Protein AF-A0A0V0J7E1-F1 (afdb_monomer_lite)

Organism: Schistocephalus solidus (NCBI:txid70667)

pLDDT: mean 72.31, std 18.96, range [26.83, 97.75]

InterPro domains:
  IPR021109 Aspartic peptidase domain superfamily [G3DSA:2.40.70.10] (74-260)
  IPR021109 Aspartic peptidase domain superfamily [SSF50630] (31-195)
  IPR033121 Peptidase family A1 domain [PF00026] (31-202)

Secondary structure (DSSP, 8-state):
---EEEEEEEETTEEEEEEEE-S--GGG--TT-TT-------S-GGGSPPPSSSPPPPPPHHHHHHHHH---S-EEEEEE-HHHHHHHHTTTTTTSPPSS---BTTB---EEEEEES--S--TT--------SSTTTTB--EEEEEETTEES-S-THHHHSS--B--TT--S----HHHHHHHHHHHHHHHHHHGGGGT--GGGTTSTT---------TT--TTHHHHHTS--EEEEEEEE-SSS-EEEEEEE-SS--S-PPPEEE-

Foldseek 3Di:
DQDWDWDWDDDPQDTATDTDRPDDDCPQVDPPCVPDPDDADQAALLQQDQDPDPDDRHGHPLVVCCVRVVADSKKWKFKADLVVVVCVVVVVCPPPDDQDDDDDVVDRDTDMDMGTRDDDDDPVDDAAAADQPDRRASFFQWQFKDWPPHTLDPGSCQQPVDTDHDDPPDPDDDGRPSSVVSVLVVFQVLLVVLCPVVPDHCPQVPPPPGDDDDDPDDPPDDPDVRVQSSGTWMKIWTFRDDDPDTDTDIDIDGSDPDPDDHMDMDD

Radius of gyration: 21.79 Å; chains: 1; bounding box: 47×52×69 Å

Structure (mmCIF, N/CA/C/O backbone):
data_AF-A0A0V0J7E1-F1
#
_entry.id   AF-A0A0V0J7E1-F1
#
loop_
_atom_site.group_PDB
_atom_site.id
_atom_site.type_symbol
_atom_site.label_atom_id
_atom_site.label_alt_id
_atom_site.label_comp_id
_atom_site.label_asym_id
_atom_site.label_entity_id
_atom_site.label_seq_id
_atom_site.pdbx_PDB_ins_code
_atom_site.Cartn_x
_atom_site.Cartn_y
_atom_site.Cartn_z
_atom_site.occupancy
_atom_site.B_iso_or_equiv
_atom_site.auth_seq_id
_atom_site.auth_comp_id
_atom_site.auth_asym_id
_atom_site.auth_atom_id
_atom_site.pdbx_PDB_model_num
ATOM 1 N N . MET A 1 1 ? -5.806 16.690 -24.083 1.00 26.83 1 MET A N 1
ATOM 2 C CA . MET A 1 1 ? -4.505 16.601 -24.784 1.00 26.83 1 MET A CA 1
ATOM 3 C C . MET A 1 1 ? -3.463 17.338 -23.960 1.00 26.83 1 MET A C 1
ATOM 5 O O . MET A 1 1 ? -3.458 18.563 -23.950 1.00 26.83 1 MET A O 1
ATOM 9 N N . THR A 1 2 ? -2.633 16.606 -23.222 1.00 34.38 2 THR A N 1
ATOM 10 C CA . THR A 1 2 ? -1.523 17.179 -22.450 1.00 34.38 2 THR A CA 1
ATOM 11 C C . THR A 1 2 ? -0.283 17.118 -23.332 1.00 34.38 2 THR A C 1
ATOM 13 O O . THR A 1 2 ? 0.170 16.032 -23.680 1.00 34.38 2 THR A O 1
ATOM 16 N N . PHE A 1 3 ? 0.226 18.271 -23.765 1.00 39.84 3 PHE A N 1
ATOM 17 C CA . PHE A 1 3 ? 1.436 18.337 -24.582 1.00 39.84 3 PHE A CA 1
ATOM 18 C C . PHE A 1 3 ? 2.655 18.291 -23.666 1.00 39.84 3 PHE A C 1
ATOM 20 O O . PHE A 1 3 ? 2.957 19.250 -22.956 1.00 39.84 3 PHE A O 1
ATOM 27 N N . ALA A 1 4 ? 3.347 17.163 -23.679 1.00 45.75 4 ALA A N 1
ATOM 28 C CA . ALA A 1 4 ? 4.640 17.020 -23.046 1.00 45.75 4 ALA A CA 1
ATOM 29 C C . ALA A 1 4 ? 5.740 17.057 -24.108 1.00 45.75 4 ALA A C 1
ATOM 31 O O . ALA A 1 4 ? 5.598 16.465 -25.178 1.00 45.75 4 ALA A O 1
ATOM 32 N N . THR A 1 5 ? 6.837 17.759 -23.822 1.00 48.53 5 THR A N 1
ATOM 33 C CA . THR A 1 5 ? 8.008 17.784 -24.710 1.00 48.53 5 THR A CA 1
ATOM 34 C C . THR A 1 5 ? 9.127 16.956 -24.097 1.00 48.53 5 THR A C 1
ATOM 36 O O . THR A 1 5 ? 9.426 17.064 -22.908 1.00 48.53 5 THR A O 1
ATOM 39 N N . ARG A 1 6 ? 9.737 16.093 -24.909 1.00 47.25 6 ARG A N 1
ATOM 40 C CA . ARG A 1 6 ? 10.868 15.259 -24.500 1.00 47.25 6 ARG A CA 1
ATOM 41 C C . ARG A 1 6 ? 12.134 16.113 -24.525 1.00 47.25 6 ARG A C 1
ATOM 43 O O . ARG A 1 6 ? 12.503 16.616 -25.586 1.00 47.25 6 ARG A O 1
ATOM 50 N N . LYS A 1 7 ? 12.813 16.264 -23.387 1.00 52.06 7 LYS A N 1
ATOM 51 C CA . LYS A 1 7 ? 14.163 16.854 -23.331 1.00 52.06 7 LYS A CA 1
ATOM 52 C C . LYS A 1 7 ? 15.173 15.788 -22.923 1.00 52.06 7 LYS A C 1
ATOM 54 O O . LYS A 1 7 ? 14.891 14.940 -22.080 1.00 52.06 7 LYS A O 1
ATOM 59 N N . LYS A 1 8 ? 16.350 15.822 -23.550 1.00 47.28 8 LYS A N 1
ATOM 60 C CA . LYS A 1 8 ? 17.489 14.987 -23.161 1.00 47.28 8 LYS A CA 1
ATOM 61 C C . LYS A 1 8 ? 18.196 15.675 -22.002 1.00 47.28 8 LYS A C 1
ATOM 63 O O . LYS A 1 8 ? 18.654 16.803 -22.167 1.00 47.28 8 LYS A O 1
ATOM 68 N N . PHE A 1 9 ? 18.261 15.009 -20.857 1.00 42.88 9 PHE A N 1
ATOM 69 C CA . PHE A 1 9 ? 19.094 15.451 -19.748 1.00 42.88 9 PHE A CA 1
ATOM 70 C C . PHE A 1 9 ? 20.369 14.615 -19.741 1.00 42.88 9 PHE A C 1
ATOM 72 O O . PHE A 1 9 ? 20.310 13.394 -19.885 1.00 42.88 9 PHE A O 1
ATOM 79 N N . VAL A 1 10 ? 21.512 15.285 -19.626 1.00 42.66 10 VAL A N 1
ATOM 80 C CA . VAL A 1 10 ? 22.817 14.633 -19.516 1.00 42.66 10 VAL A CA 1
ATOM 81 C C . VAL A 1 10 ? 23.186 14.655 -18.041 1.00 42.66 10 VAL A C 1
ATOM 83 O O . VAL A 1 10 ? 23.521 15.705 -17.501 1.00 42.66 10 VAL A O 1
ATOM 86 N N . MET A 1 11 ? 23.085 13.507 -17.380 1.00 45.88 11 MET A N 1
ATOM 87 C CA . MET A 1 11 ? 23.832 13.266 -16.147 1.00 45.88 11 MET A CA 1
ATOM 88 C C . MET A 1 11 ? 25.149 12.614 -16.571 1.00 45.88 11 MET A C 1
ATOM 90 O O . MET A 1 11 ? 25.144 11.852 -17.533 1.00 45.88 11 MET A O 1
ATOM 94 N N . ASN A 1 12 ? 26.264 12.900 -15.892 1.00 47.06 12 ASN A N 1
ATOM 95 C CA . ASN A 1 12 ? 27.633 12.533 -16.311 1.00 47.06 12 ASN A CA 1
ATOM 96 C C . ASN A 1 12 ? 27.876 11.037 -16.655 1.00 47.06 12 ASN A C 1
ATOM 98 O O . ASN A 1 12 ? 28.960 10.713 -17.125 1.00 47.06 12 ASN A O 1
ATOM 102 N N . ALA A 1 13 ? 26.896 10.144 -16.456 1.00 54.56 13 ALA A N 1
ATOM 103 C CA . ALA A 1 13 ? 26.958 8.715 -16.763 1.00 54.56 13 ALA A CA 1
ATOM 104 C C . ALA A 1 13 ? 25.986 8.217 -17.867 1.00 54.56 13 ALA A C 1
ATOM 106 O O . ALA A 1 13 ? 26.289 7.207 -18.494 1.00 54.56 13 ALA A O 1
ATOM 107 N N . PHE A 1 14 ? 24.845 8.873 -18.151 1.00 56.81 14 PHE A N 1
ATOM 108 C CA . PHE A 1 14 ? 23.917 8.455 -19.225 1.00 56.81 14 PHE A CA 1
ATOM 109 C C . PHE A 1 14 ? 22.887 9.535 -19.614 1.00 56.81 14 PHE A C 1
ATOM 111 O O . PHE A 1 14 ? 22.653 10.504 -18.888 1.00 56.81 14 PHE A O 1
ATOM 118 N N . VAL A 1 15 ? 22.253 9.353 -20.783 1.00 62.81 15 VAL A N 1
ATOM 119 C CA . VAL A 1 15 ? 21.169 10.213 -21.290 1.00 62.81 15 VAL A CA 1
ATOM 120 C C . VAL A 1 15 ? 19.831 9.515 -21.087 1.00 62.81 15 VAL A C 1
ATOM 122 O O . VAL A 1 15 ? 19.534 8.547 -21.783 1.00 62.81 15 VAL A O 1
ATOM 125 N N . THR A 1 16 ? 18.992 10.047 -20.197 1.00 67.44 16 THR A N 1
ATOM 126 C CA . THR A 1 16 ? 17.615 9.566 -20.015 1.00 67.44 16 THR A CA 1
ATOM 127 C C . THR A 1 16 ? 16.600 10.559 -20.580 1.00 67.44 16 THR A C 1
ATOM 129 O O . THR A 1 16 ? 16.765 11.779 -20.438 1.00 67.44 16 THR A O 1
ATOM 132 N N . PRO A 1 17 ? 15.560 10.085 -21.282 1.00 68.12 17 PRO A N 1
ATOM 133 C CA . PRO A 1 17 ? 14.487 10.953 -21.725 1.00 68.12 17 PRO A CA 1
ATOM 134 C C . PRO A 1 17 ? 13.616 11.410 -20.555 1.00 68.12 17 PRO A C 1
ATOM 136 O O . PRO A 1 17 ? 12.932 10.602 -19.937 1.00 68.12 17 PRO A O 1
ATOM 139 N N . LEU A 1 18 ? 13.572 12.720 -20.309 1.00 74.12 18 LEU A N 1
ATOM 140 C CA . LEU A 1 18 ? 12.643 13.307 -19.347 1.00 74.12 18 LEU A CA 1
ATOM 141 C C . LEU A 1 18 ? 11.419 13.877 -20.057 1.00 74.12 18 LEU A C 1
ATOM 143 O O . LEU A 1 18 ? 11.517 14.505 -21.121 1.00 74.12 18 LEU A O 1
ATOM 147 N N . LEU A 1 19 ? 10.266 13.677 -19.427 1.00 76.69 19 LEU A N 1
ATOM 148 C CA . LEU A 1 19 ? 9.022 14.313 -19.815 1.00 76.69 19 LEU A CA 1
ATOM 149 C C . LEU A 1 19 ? 8.955 15.699 -19.168 1.00 76.69 19 LEU A C 1
ATOM 151 O O . LEU A 1 19 ? 8.895 15.812 -17.946 1.00 76.69 19 LEU A O 1
ATOM 155 N N . VAL A 1 20 ? 8.957 16.758 -19.977 1.00 76.50 20 VAL A N 1
ATOM 156 C CA . VAL A 1 20 ? 8.807 18.121 -19.461 1.00 76.50 20 VAL A CA 1
ATOM 157 C C . VAL A 1 20 ? 7.340 18.515 -19.511 1.00 76.50 20 VAL A C 1
ATOM 159 O O . VAL A 1 20 ? 6.742 18.631 -20.588 1.00 76.50 20 VAL A O 1
ATOM 162 N N . VAL A 1 21 ? 6.771 18.744 -18.330 1.00 72.38 21 VAL A N 1
ATOM 163 C CA . VAL A 1 21 ? 5.433 19.310 -18.169 1.00 72.38 21 VAL A CA 1
ATOM 164 C C . VAL A 1 21 ? 5.529 20.813 -18.435 1.00 72.38 21 VAL A C 1
ATOM 166 O O . VAL A 1 21 ? 6.194 21.538 -17.705 1.00 72.38 21 VAL A O 1
ATOM 169 N N . THR A 1 22 ? 4.922 21.274 -19.532 1.00 71.81 22 THR A N 1
ATOM 170 C CA . THR A 1 22 ? 5.054 22.665 -20.021 1.00 71.81 22 THR A CA 1
ATOM 171 C C . THR A 1 22 ? 3.810 23.527 -19.798 1.00 71.81 22 THR A C 1
ATOM 173 O O . THR A 1 22 ? 3.816 24.709 -20.129 1.00 71.81 22 THR A O 1
ATOM 176 N N . ARG A 1 23 ? 2.735 22.957 -19.246 1.00 68.12 23 ARG A N 1
ATOM 177 C CA . ARG A 1 23 ? 1.503 23.673 -18.889 1.00 68.12 23 ARG A CA 1
ATOM 178 C C . ARG A 1 23 ? 1.139 23.370 -17.447 1.00 68.12 23 ARG A C 1
ATOM 180 O O . ARG A 1 23 ? 1.415 22.270 -16.981 1.00 68.12 23 ARG A O 1
ATOM 187 N N . GLU A 1 24 ? 0.514 24.337 -16.779 1.00 57.50 24 GLU A N 1
ATOM 188 C CA . GLU A 1 24 ? 0.029 24.185 -15.409 1.00 57.50 24 GLU A CA 1
ATOM 189 C C . GLU A 1 24 ? -0.841 22.937 -15.281 1.00 57.50 24 GLU A C 1
ATOM 191 O O . GLU A 1 24 ? -1.868 22.773 -15.941 1.00 57.50 24 GLU A O 1
ATOM 196 N N . THR A 1 25 ? -0.396 22.039 -14.417 1.00 58.69 25 THR A N 1
ATOM 197 C CA . THR A 1 25 ? -1.132 20.848 -14.026 1.00 58.69 25 THR A CA 1
ATOM 198 C C . THR A 1 25 ? -1.416 20.951 -12.540 1.00 58.69 25 THR A C 1
ATOM 200 O O . THR A 1 25 ? -0.519 21.302 -11.775 1.00 58.69 25 THR A O 1
ATOM 203 N N . GLN A 1 26 ? -2.609 20.537 -12.107 1.00 62.06 26 GLN A N 1
ATOM 204 C CA . GLN A 1 26 ? -2.939 20.412 -10.680 1.00 62.06 26 GLN A CA 1
ATOM 205 C C . GLN A 1 26 ? -1.982 19.474 -9.910 1.00 62.06 26 GLN A C 1
ATOM 207 O O . GLN A 1 26 ? -1.992 19.479 -8.685 1.00 62.06 26 GLN A O 1
ATOM 212 N N . ILE A 1 27 ? -1.127 18.720 -10.619 1.00 60.25 27 ILE A N 1
ATOM 213 C CA . ILE A 1 27 ? -0.088 17.817 -10.097 1.00 60.25 27 ILE A CA 1
ATOM 214 C C . ILE A 1 27 ? 0.794 18.486 -9.029 1.00 60.25 27 ILE A C 1
ATOM 216 O O . ILE A 1 27 ? 1.149 17.833 -8.055 1.00 60.25 27 ILE A O 1
ATOM 220 N N . PHE A 1 28 ? 1.111 19.779 -9.169 1.00 61.81 28 PHE A N 1
ATOM 221 C CA . PHE A 1 28 ? 1.971 20.501 -8.218 1.00 61.81 28 PHE A CA 1
ATOM 222 C C . PHE A 1 28 ? 1.209 21.485 -7.314 1.00 61.81 28 PHE A C 1
ATOM 224 O O . PHE A 1 28 ? 1.821 22.178 -6.510 1.00 61.81 28 PHE A O 1
ATOM 231 N N . ASN A 1 29 ? -0.128 21.515 -7.378 1.00 53.25 29 ASN A N 1
ATOM 232 C CA . ASN A 1 29 ? -0.958 22.445 -6.598 1.00 53.25 29 ASN A CA 1
ATOM 233 C C . ASN A 1 29 ? -1.291 21.939 -5.182 1.00 53.25 29 ASN A C 1
ATOM 235 O O . ASN A 1 29 ? -2.248 22.407 -4.563 1.00 53.25 29 ASN A O 1
ATOM 239 N N . SER A 1 30 ? -0.531 20.982 -4.640 1.00 51.66 30 SER A N 1
ATOM 240 C CA . SER A 1 30 ? -0.772 20.519 -3.273 1.00 51.66 30 SER A CA 1
ATOM 241 C C . SER A 1 30 ? -0.172 21.510 -2.268 1.00 51.66 30 SER A C 1
ATOM 243 O O . SER A 1 30 ? 1.030 21.767 -2.264 1.00 51.66 30 SER A O 1
ATOM 245 N N . ALA A 1 31 ? -0.999 22.024 -1.355 1.00 44.75 31 ALA A N 1
ATOM 246 C CA . ALA A 1 31 ? -0.576 22.881 -0.241 1.00 44.75 31 ALA A CA 1
ATOM 247 C C . ALA A 1 31 ? 0.370 22.178 0.768 1.00 44.75 31 ALA A C 1
ATOM 249 O O . ALA A 1 31 ? 0.735 22.765 1.783 1.00 44.75 31 ALA A O 1
ATOM 250 N N . ILE A 1 32 ? 0.734 20.913 0.517 1.00 47.38 32 ILE A N 1
ATOM 251 C CA . ILE A 1 32 ? 1.432 20.017 1.446 1.00 47.38 32 ILE A CA 1
ATOM 252 C C . ILE A 1 32 ? 2.933 19.910 1.115 1.00 47.38 32 ILE A C 1
ATOM 254 O O . ILE A 1 32 ? 3.725 19.658 2.019 1.00 47.38 32 ILE A O 1
ATOM 258 N N . GLN A 1 33 ? 3.358 20.140 -0.138 1.00 53.06 33 GLN A N 1
ATOM 259 C CA . GLN A 1 33 ? 4.776 20.060 -0.538 1.00 53.06 33 GLN A CA 1
ATOM 260 C C . GLN A 1 33 ? 5.155 21.119 -1.595 1.00 53.06 33 GLN A C 1
ATOM 262 O O . GLN A 1 33 ? 5.295 20.795 -2.774 1.00 53.06 33 GLN A O 1
ATOM 267 N N . PRO A 1 34 ? 5.365 22.389 -1.197 1.00 51.56 34 PRO A N 1
ATOM 268 C CA . PRO A 1 34 ? 5.686 23.482 -2.124 1.00 51.56 34 PRO A CA 1
ATOM 269 C C . PRO A 1 34 ? 7.063 23.369 -2.814 1.00 51.56 34 PRO A C 1
ATOM 271 O O . PRO A 1 34 ? 7.370 24.178 -3.684 1.00 51.56 34 PRO A O 1
ATOM 274 N N . SER A 1 35 ? 7.903 22.394 -2.446 1.00 61.25 35 SER A N 1
ATOM 275 C CA . SER A 1 35 ? 9.260 22.211 -2.987 1.00 61.25 35 SER A CA 1
ATOM 276 C C . SER A 1 35 ? 9.393 21.105 -4.041 1.00 61.25 35 SER A C 1
ATOM 278 O O . SER A 1 35 ? 10.490 20.904 -4.561 1.00 61.25 35 SER A O 1
ATOM 280 N N . LEU A 1 36 ? 8.327 20.362 -4.358 1.00 67.62 36 LEU A N 1
ATOM 281 C CA . LEU A 1 36 ? 8.396 19.291 -5.353 1.00 67.62 36 LEU A CA 1
ATOM 282 C C . LEU A 1 36 ? 8.225 19.866 -6.770 1.00 67.62 36 LEU A C 1
ATOM 284 O O . LEU A 1 36 ? 7.187 20.437 -7.092 1.00 67.62 36 LEU A O 1
ATOM 288 N N . ASN A 1 37 ? 9.227 19.687 -7.636 1.00 75.06 37 ASN A N 1
ATOM 289 C CA . ASN A 1 37 ? 9.199 20.175 -9.025 1.00 75.06 37 ASN A CA 1
ATOM 290 C C . ASN A 1 37 ? 9.167 19.053 -10.079 1.00 75.06 37 ASN A C 1
ATOM 292 O O . ASN A 1 37 ? 9.312 19.316 -11.272 1.00 75.06 37 ASN A O 1
ATOM 296 N N . GLY A 1 38 ? 8.994 17.800 -9.655 1.00 78.94 38 GLY A N 1
ATOM 297 C CA . GLY A 1 38 ? 8.977 16.644 -10.546 1.00 78.94 38 GLY A CA 1
ATOM 298 C C . GLY A 1 38 ? 8.569 15.359 -9.834 1.00 78.94 38 GLY A C 1
ATOM 299 O O . GLY A 1 38 ? 8.500 15.310 -8.609 1.00 78.94 38 GLY A O 1
ATOM 300 N N . ILE A 1 39 ? 8.305 14.319 -10.622 1.00 83.31 39 ILE A N 1
ATOM 301 C CA . ILE A 1 39 ? 7.982 12.968 -10.153 1.00 83.31 39 ILE A CA 1
ATOM 302 C C . ILE A 1 39 ? 8.930 11.999 -10.853 1.00 83.31 39 ILE A C 1
ATOM 304 O O . ILE A 1 39 ? 9.186 12.137 -12.050 1.00 83.31 39 ILE A O 1
ATOM 308 N N . ILE A 1 40 ? 9.432 11.014 -10.112 1.00 86.25 40 ILE A N 1
ATOM 309 C CA . ILE A 1 40 ? 10.223 9.914 -10.660 1.00 86.25 40 ILE A CA 1
ATOM 310 C C . ILE A 1 40 ? 9.404 8.633 -10.502 1.00 86.25 40 ILE A C 1
ATOM 312 O O . ILE A 1 40 ? 9.129 8.207 -9.384 1.00 86.25 40 ILE A O 1
ATOM 316 N N . GLY A 1 41 ? 8.989 8.045 -11.625 1.00 88.00 41 GLY A N 1
ATOM 317 C CA . GLY A 1 41 ? 8.264 6.775 -11.648 1.00 88.00 41 GLY A CA 1
ATOM 318 C C . GLY A 1 41 ? 9.226 5.591 -11.701 1.00 88.00 41 GLY A C 1
ATOM 319 O O . GLY A 1 41 ? 10.022 5.502 -12.631 1.00 88.00 41 GLY A O 1
ATOM 320 N N . PHE A 1 42 ? 9.133 4.697 -10.715 1.00 89.50 42 PHE A N 1
ATOM 321 C CA . PHE A 1 42 ? 9.967 3.490 -10.592 1.00 89.50 42 PHE A CA 1
ATOM 322 C C . PHE A 1 42 ? 9.279 2.207 -11.081 1.00 89.50 42 PHE A C 1
ATOM 324 O O . PHE A 1 42 ? 9.897 1.149 -11.069 1.00 89.50 42 PHE A O 1
ATOM 331 N N . ALA A 1 43 ? 8.009 2.283 -11.489 1.00 90.50 43 ALA A N 1
ATOM 332 C CA . ALA A 1 43 ? 7.298 1.140 -12.052 1.00 90.50 43 ALA A CA 1
ATOM 333 C C . ALA A 1 43 ? 7.867 0.729 -13.425 1.00 90.50 43 ALA A C 1
ATOM 335 O O . ALA A 1 43 ? 8.656 1.454 -14.037 1.00 90.50 43 ALA A O 1
ATOM 336 N N . TYR A 1 44 ? 7.436 -0.435 -13.905 1.00 91.25 44 TYR A N 1
ATOM 337 C CA . TYR A 1 44 ? 7.924 -1.045 -15.137 1.00 91.25 44 TYR A CA 1
ATOM 338 C C . TYR A 1 44 ? 7.618 -0.208 -16.388 1.00 91.25 44 TYR A C 1
ATOM 3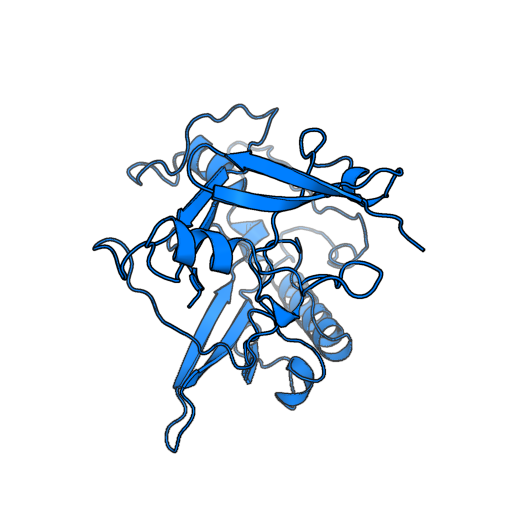40 O O . TYR A 1 44 ? 6.656 0.564 -16.442 1.00 91.25 44 TYR A O 1
ATOM 348 N N . SER A 1 45 ? 8.421 -0.419 -17.436 1.00 90.38 45 SER A N 1
ATOM 349 C CA . SER A 1 45 ? 8.294 0.256 -18.737 1.00 90.38 45 SER A CA 1
ATOM 350 C C . SER A 1 45 ? 6.926 0.081 -19.411 1.00 90.38 45 SER A C 1
ATOM 352 O O . SER A 1 45 ? 6.547 0.916 -20.226 1.00 90.38 45 SER A O 1
ATOM 354 N N . GLU A 1 46 ? 6.155 -0.945 -19.046 1.00 88.75 46 GLU A N 1
ATOM 355 C CA . GLU A 1 46 ? 4.788 -1.163 -19.543 1.00 88.75 46 GLU A CA 1
ATOM 356 C C . GLU A 1 46 ? 3.835 0.001 -19.197 1.00 88.75 46 GLU A C 1
ATOM 358 O O . GLU A 1 46 ? 2.898 0.282 -19.941 1.00 88.75 46 GLU A O 1
ATOM 363 N N . LEU A 1 47 ? 4.089 0.724 -18.095 1.00 86.44 47 LEU A N 1
ATOM 364 C CA . LEU A 1 47 ? 3.323 1.920 -17.709 1.00 86.44 47 LEU A CA 1
ATOM 365 C C . LEU A 1 47 ? 3.910 3.225 -18.235 1.00 86.44 47 LEU A C 1
ATOM 367 O O . LEU A 1 47 ? 3.342 4.297 -17.999 1.00 86.44 47 LEU A O 1
ATOM 371 N N . ALA A 1 48 ? 5.055 3.174 -18.913 1.00 84.50 48 ALA A N 1
ATOM 372 C CA . ALA A 1 48 ? 5.659 4.376 -19.450 1.00 84.50 48 ALA A CA 1
ATOM 373 C C . ALA A 1 48 ? 4.727 4.989 -20.503 1.00 84.50 48 ALA A C 1
ATOM 375 O O . ALA A 1 48 ? 4.289 4.334 -21.450 1.00 84.50 48 ALA A O 1
ATOM 376 N N . VAL A 1 49 ? 4.426 6.279 -20.339 1.00 77.25 49 VAL A N 1
ATOM 377 C CA . VAL A 1 49 ? 3.592 7.005 -21.298 1.00 77.25 49 VAL A CA 1
ATOM 378 C C . VAL A 1 49 ? 4.271 6.977 -22.661 1.00 77.25 49 VAL A C 1
ATOM 380 O O . VAL A 1 49 ? 5.421 7.400 -22.807 1.00 77.25 49 VAL A O 1
ATOM 383 N N . GLN A 1 50 ? 3.529 6.514 -23.664 1.00 71.06 50 GLN A N 1
ATOM 384 C CA . GLN A 1 50 ? 4.013 6.496 -25.032 1.00 71.06 50 GLN A CA 1
ATOM 385 C C . GLN A 1 50 ? 4.202 7.931 -25.539 1.00 71.06 50 GLN A C 1
ATOM 387 O O . GLN A 1 50 ? 3.263 8.736 -25.480 1.00 71.06 50 GLN A O 1
ATOM 392 N N . PRO A 1 51 ? 5.400 8.288 -26.028 1.00 68.06 51 PRO A N 1
ATOM 393 C CA . PRO A 1 51 ? 5.607 9.586 -26.642 1.00 68.06 51 PRO A CA 1
ATOM 394 C C . PRO A 1 51 ? 4.734 9.719 -27.904 1.00 68.06 51 PRO A C 1
ATOM 396 O O . PRO A 1 51 ? 4.503 8.736 -28.605 1.00 68.06 51 PRO A O 1
ATOM 399 N N . PRO A 1 52 ? 4.244 10.927 -28.230 1.00 66.00 52 PRO A N 1
ATOM 400 C CA . PRO A 1 52 ? 3.451 11.131 -29.438 1.00 66.00 52 PRO A CA 1
ATOM 401 C C . PRO A 1 52 ? 4.263 10.839 -30.718 1.00 66.00 52 PRO A C 1
ATOM 403 O O . PRO A 1 52 ? 5.437 11.202 -30.819 1.00 66.00 52 PRO A O 1
ATOM 406 N N . GLY A 1 53 ? 3.604 10.250 -31.724 1.00 67.94 53 GLY A N 1
ATOM 407 C CA . GLY A 1 53 ? 4.189 9.897 -33.029 1.00 67.94 53 GLY A CA 1
ATOM 408 C C . GLY A 1 53 ? 4.839 8.505 -33.066 1.00 67.94 53 GLY A C 1
ATOM 409 O O . GLY A 1 53 ? 4.664 7.710 -32.154 1.00 67.94 53 GLY A O 1
ATOM 410 N N . ASN A 1 54 ? 5.619 8.208 -34.113 1.00 67.88 54 ASN A N 1
ATOM 411 C CA . ASN A 1 54 ? 6.347 6.932 -34.274 1.00 67.88 54 ASN A CA 1
ATOM 412 C C . ASN A 1 54 ? 7.653 6.887 -33.452 1.00 67.88 54 ASN A C 1
ATOM 414 O O . ASN A 1 54 ? 8.690 6.430 -33.937 1.00 67.88 54 ASN A O 1
ATOM 418 N N . GLN A 1 55 ? 7.649 7.445 -32.241 1.00 67.19 55 GLN A N 1
ATOM 419 C CA . GLN A 1 55 ? 8.827 7.424 -31.378 1.00 67.19 55 GLN A CA 1
ATOM 420 C C . GLN A 1 55 ? 8.930 6.089 -30.627 1.00 67.19 55 GLN A C 1
ATOM 422 O O . GLN A 1 55 ? 7.904 5.500 -30.298 1.00 67.19 55 GLN A O 1
ATOM 427 N N . PRO A 1 56 ? 10.154 5.607 -30.341 1.00 71.19 56 PRO A N 1
ATOM 428 C CA . PRO A 1 56 ? 10.331 4.394 -29.557 1.00 71.19 56 PRO A CA 1
ATOM 429 C C . PRO A 1 56 ? 9.789 4.584 -28.139 1.00 71.19 56 PRO A C 1
ATOM 431 O O . PRO A 1 56 ? 9.950 5.663 -27.553 1.00 71.19 56 PRO A O 1
ATOM 434 N N . ASN A 1 57 ? 9.204 3.512 -27.600 1.00 76.19 57 ASN A N 1
ATOM 435 C CA . ASN A 1 57 ? 8.678 3.451 -26.241 1.00 76.19 57 ASN A CA 1
ATOM 436 C C . ASN A 1 57 ? 9.709 3.971 -25.233 1.00 76.19 57 ASN A C 1
ATOM 438 O O . ASN A 1 57 ? 10.913 3.707 -25.345 1.00 76.19 57 ASN A O 1
ATOM 442 N N . MET A 1 58 ? 9.237 4.722 -24.241 1.00 80.75 58 MET A N 1
ATOM 443 C CA . MET A 1 58 ? 10.099 5.170 -23.155 1.00 80.75 58 MET A CA 1
ATOM 444 C C . MET A 1 58 ? 10.419 3.991 -22.236 1.00 80.75 58 MET A C 1
ATOM 446 O O . MET A 1 58 ? 9.526 3.269 -21.816 1.00 80.75 58 MET A O 1
ATOM 450 N N . GLN A 1 59 ? 11.703 3.815 -21.928 1.00 86.00 59 GLN A N 1
ATOM 451 C CA . GLN A 1 59 ? 12.137 2.898 -20.878 1.00 86.00 59 GLN A CA 1
ATOM 452 C C . GLN A 1 59 ? 11.976 3.564 -19.511 1.00 86.00 59 GLN A C 1
ATOM 454 O O . GLN A 1 59 ? 12.144 4.785 -19.392 1.00 86.00 59 GLN A O 1
ATOM 459 N N . SER A 1 60 ? 11.684 2.761 -18.490 1.00 87.50 60 SER A N 1
ATOM 460 C CA . SER A 1 60 ? 11.628 3.191 -17.098 1.00 87.50 60 SER A CA 1
ATOM 461 C C . SER A 1 60 ? 12.977 3.777 -16.664 1.00 87.50 60 SER A C 1
ATOM 463 O O . SER A 1 60 ? 14.032 3.492 -17.245 1.00 87.50 60 SER A O 1
ATOM 465 N N . ILE A 1 61 ? 12.975 4.617 -15.629 1.00 86.75 61 ILE A N 1
ATOM 466 C CA . ILE A 1 61 ? 14.236 5.132 -15.086 1.00 86.75 61 ILE A CA 1
ATOM 467 C C . ILE A 1 61 ? 15.095 4.003 -14.499 1.00 86.75 61 ILE A C 1
ATOM 469 O O . ILE A 1 61 ? 16.313 4.068 -14.627 1.00 86.75 61 ILE A O 1
ATOM 473 N N . MET A 1 62 ? 14.478 2.964 -13.923 1.00 87.31 62 MET A N 1
ATOM 474 C CA . MET A 1 62 ? 15.188 1.814 -13.359 1.00 87.31 62 MET A CA 1
ATOM 475 C C . MET A 1 62 ? 15.892 1.003 -14.442 1.00 87.31 62 MET A C 1
ATOM 477 O O . MET A 1 62 ? 17.088 0.766 -14.309 1.00 87.31 62 MET A O 1
ATOM 481 N N . ASP A 1 63 ? 15.221 0.706 -15.557 1.00 88.88 63 ASP A N 1
ATOM 482 C CA . ASP A 1 63 ? 15.819 -0.006 -16.696 1.00 88.88 63 ASP A CA 1
ATOM 483 C C . ASP A 1 63 ? 17.066 0.738 -17.201 1.00 88.88 63 ASP A C 1
ATOM 485 O O . ASP A 1 63 ? 18.098 0.135 -1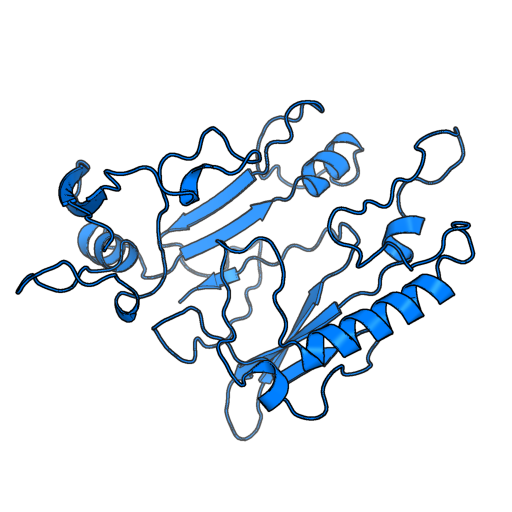7.499 1.00 88.88 63 ASP A O 1
ATOM 489 N N . ASN A 1 64 ? 16.990 2.075 -17.266 1.00 86.56 64 ASN A N 1
ATOM 490 C CA . ASN A 1 64 ? 18.124 2.909 -17.655 1.00 86.56 64 ASN A CA 1
ATOM 491 C C . ASN A 1 64 ? 19.248 2.877 -16.608 1.00 86.56 64 ASN A C 1
ATOM 493 O O . ASN A 1 64 ? 20.414 2.755 -16.979 1.00 86.56 64 ASN A O 1
ATOM 497 N N . LEU A 1 65 ? 18.921 2.982 -15.317 1.00 86.25 65 LEU A N 1
ATOM 498 C CA . LEU A 1 65 ? 19.903 2.958 -14.228 1.00 86.25 65 LEU A CA 1
ATOM 499 C C . LEU A 1 65 ? 20.642 1.618 -14.171 1.00 86.25 65 LEU A C 1
ATOM 501 O O . LEU A 1 65 ? 21.869 1.607 -14.168 1.00 86.25 65 LEU A O 1
ATOM 505 N N . VAL A 1 66 ? 19.914 0.503 -14.192 1.00 87.69 66 VAL A N 1
ATOM 506 C CA . VAL A 1 66 ? 20.465 -0.861 -14.182 1.00 87.69 66 VAL A CA 1
ATOM 507 C C . VAL A 1 66 ? 21.387 -1.078 -15.374 1.00 87.69 66 VAL A C 1
ATOM 509 O O . VAL A 1 66 ? 22.532 -1.494 -15.211 1.00 87.69 66 VAL A O 1
ATOM 512 N N . LYS A 1 67 ? 20.926 -0.717 -16.577 1.00 87.06 67 LYS A N 1
ATOM 513 C CA . LYS A 1 67 ? 21.693 -0.900 -17.813 1.00 87.06 67 LYS A CA 1
ATOM 514 C C . LYS A 1 67 ? 22.973 -0.067 -17.863 1.00 87.06 67 LYS A C 1
ATOM 516 O O . LYS A 1 67 ? 23.972 -0.536 -18.399 1.00 87.06 67 LYS A O 1
ATOM 521 N N . HIS A 1 68 ? 22.931 1.181 -17.400 1.00 84.69 68 HIS A N 1
ATOM 522 C CA . HIS A 1 68 ? 24.043 2.120 -17.579 1.00 84.69 68 HIS A CA 1
ATOM 523 C C . HIS A 1 68 ? 25.011 2.181 -16.400 1.00 84.69 68 HIS A C 1
ATOM 525 O O . HIS A 1 68 ? 26.154 2.588 -16.594 1.00 84.69 68 HIS A O 1
ATOM 531 N N . LEU A 1 69 ? 24.564 1.815 -15.200 1.00 83.25 69 LEU A N 1
ATOM 532 C CA . LEU A 1 69 ? 25.372 1.858 -13.982 1.00 83.25 69 LEU A CA 1
ATOM 533 C C . LEU A 1 69 ? 25.732 0.463 -13.456 1.00 83.25 69 LEU A C 1
ATOM 535 O O . LEU A 1 69 ? 26.324 0.375 -12.386 1.00 83.25 69 LEU A O 1
ATOM 539 N N . GLU A 1 70 ? 25.362 -0.601 -14.179 1.00 81.94 70 GLU A N 1
ATOM 540 C CA . GLU A 1 70 ? 25.610 -2.003 -13.801 1.00 81.94 70 GLU A CA 1
ATOM 541 C C . GLU A 1 70 ? 25.114 -2.334 -12.380 1.00 81.94 70 GLU A C 1
ATOM 543 O O . GLU A 1 70 ? 25.705 -3.127 -11.649 1.00 81.94 70 GLU A O 1
ATOM 548 N N . LEU A 1 71 ? 24.011 -1.700 -11.970 1.00 82.88 71 LEU A N 1
ATOM 549 C CA . LEU A 1 71 ? 23.382 -1.947 -10.676 1.00 82.88 71 LEU A CA 1
ATOM 550 C C . LEU A 1 71 ? 22.597 -3.256 -10.714 1.00 82.88 71 LEU A C 1
ATOM 552 O O . LEU A 1 71 ? 22.032 -3.620 -11.745 1.00 82.88 71 LEU A O 1
ATOM 556 N N . ALA A 1 72 ? 22.473 -3.921 -9.564 1.00 85.12 72 ALA A N 1
ATOM 557 C CA . ALA A 1 72 ? 21.459 -4.956 -9.412 1.00 85.12 72 ALA A CA 1
ATOM 558 C C . ALA A 1 72 ? 20.066 -4.362 -9.696 1.00 85.12 72 ALA A C 1
ATOM 560 O O . ALA A 1 72 ? 19.764 -3.247 -9.262 1.00 85.12 72 ALA A O 1
ATOM 561 N N . ASP A 1 73 ? 19.218 -5.115 -10.400 1.00 88.31 73 ASP A N 1
ATOM 562 C CA . ASP A 1 73 ? 17.855 -4.704 -10.762 1.00 88.31 73 ASP A CA 1
ATOM 563 C C . ASP A 1 73 ? 16.896 -4.799 -9.569 1.00 88.31 73 ASP A C 1
ATOM 565 O O . ASP A 1 73 ? 16.021 -5.658 -9.499 1.00 88.31 73 ASP A O 1
ATOM 569 N N . GLN A 1 74 ? 17.184 -4.005 -8.536 1.00 85.81 74 GLN A N 1
ATOM 570 C CA . GLN A 1 74 ? 16.486 -3.986 -7.255 1.00 85.81 74 GLN A CA 1
ATOM 571 C C . GLN A 1 74 ? 16.587 -2.592 -6.641 1.00 85.81 74 GLN A C 1
ATOM 573 O O . GLN A 1 74 ? 17.607 -1.900 -6.748 1.00 85.81 74 GLN A O 1
ATOM 578 N N . PHE A 1 75 ? 15.546 -2.199 -5.918 1.00 86.25 75 PHE A N 1
ATOM 579 C CA . PHE A 1 75 ? 15.592 -1.027 -5.056 1.00 86.25 75 PHE A CA 1
ATOM 580 C C . PHE A 1 75 ? 14.798 -1.263 -3.774 1.00 86.25 75 PHE A C 1
ATOM 582 O O . PHE A 1 75 ? 13.917 -2.122 -3.690 1.00 86.25 75 PHE A O 1
ATOM 589 N N . THR A 1 76 ? 15.131 -0.481 -2.752 1.00 83.19 76 THR A N 1
ATOM 590 C CA . THR A 1 76 ? 14.469 -0.538 -1.448 1.00 83.19 76 THR A CA 1
ATOM 591 C C . THR A 1 76 ? 14.099 0.861 -0.997 1.00 83.19 76 THR A C 1
ATOM 593 O O . THR A 1 76 ? 14.856 1.813 -1.201 1.00 83.19 76 THR A O 1
ATOM 596 N N . THR A 1 77 ? 12.928 0.986 -0.382 1.00 82.12 77 THR A N 1
ATOM 597 C CA . THR A 1 77 ? 12.440 2.252 0.167 1.00 82.12 77 THR A CA 1
ATOM 598 C C . THR A 1 77 ? 12.078 2.079 1.630 1.00 82.12 77 THR A C 1
ATOM 600 O O . THR A 1 77 ? 11.298 1.192 1.978 1.00 82.12 77 THR A O 1
ATOM 603 N N . LYS A 1 78 ? 12.589 2.971 2.474 1.00 80.69 78 LYS A N 1
ATOM 604 C CA . LYS A 1 78 ? 12.168 3.133 3.865 1.00 80.69 78 LYS A CA 1
ATOM 605 C C . LYS A 1 78 ? 11.550 4.513 4.015 1.00 80.69 78 LYS A C 1
ATOM 607 O O . LYS A 1 78 ? 12.239 5.507 3.806 1.00 80.69 78 LYS A O 1
ATOM 612 N N . PHE A 1 79 ? 10.279 4.574 4.395 1.00 78.31 79 PHE A N 1
ATOM 613 C CA . PHE A 1 79 ? 9.592 5.828 4.695 1.00 78.31 79 PHE A CA 1
ATOM 614 C C . PHE A 1 79 ? 9.503 6.012 6.212 1.00 78.31 79 PHE A C 1
ATOM 616 O O . PHE A 1 79 ? 8.886 5.205 6.905 1.00 78.31 79 PHE A O 1
ATOM 623 N N . CYS A 1 80 ? 10.118 7.076 6.726 1.00 72.88 80 CYS A N 1
ATOM 624 C CA . CYS A 1 80 ? 10.103 7.452 8.136 1.00 72.88 80 CYS A CA 1
ATOM 625 C C . CYS A 1 80 ? 9.080 8.574 8.343 1.00 72.88 80 CYS A C 1
ATOM 627 O O . CYS A 1 80 ? 9.356 9.757 8.116 1.00 72.88 80 CYS A O 1
ATOM 629 N N . GLY A 1 81 ? 7.868 8.185 8.748 1.00 70.06 81 GLY A N 1
ATOM 630 C CA . GLY A 1 81 ? 6.786 9.113 9.070 1.00 70.06 81 GLY A CA 1
ATOM 631 C C . GLY A 1 81 ? 7.131 10.065 10.222 1.00 70.06 81 GLY A C 1
ATOM 632 O O . GLY A 1 81 ? 7.995 9.804 11.058 1.00 70.06 81 GLY A O 1
ATOM 633 N N . SER A 1 82 ? 6.401 11.175 10.306 1.00 60.59 82 SER A N 1
ATOM 634 C CA . SER A 1 82 ? 6.584 12.217 11.327 1.00 60.59 82 SER A CA 1
ATOM 635 C C . SER A 1 82 ? 6.360 11.753 12.768 1.00 60.59 82 SER A C 1
ATOM 637 O O . SER A 1 82 ? 6.862 12.372 13.706 1.00 60.59 82 SER A O 1
ATOM 639 N N . THR A 1 83 ? 5.646 10.648 12.956 1.00 60.00 83 THR A N 1
ATOM 640 C CA . THR A 1 83 ? 5.458 9.992 14.251 1.00 60.00 83 THR A CA 1
ATOM 641 C C . THR A 1 83 ? 6.760 9.436 14.825 1.00 60.00 83 THR A C 1
ATOM 643 O O . THR A 1 83 ? 6.910 9.457 16.042 1.00 60.00 83 THR A O 1
ATOM 646 N N . GLU A 1 84 ? 7.744 9.042 14.001 1.00 54.34 84 GLU A N 1
ATOM 647 C CA . GLU A 1 84 ? 9.097 8.709 14.486 1.00 54.34 84 GLU A CA 1
ATOM 648 C C . GLU A 1 84 ? 9.765 9.948 15.089 1.00 54.34 84 GLU A C 1
ATOM 650 O O . GLU A 1 84 ? 10.384 9.884 16.150 1.00 54.34 84 GLU A O 1
ATOM 655 N N . ALA A 1 85 ? 9.601 11.098 14.433 1.00 53.88 85 ALA A N 1
ATOM 656 C CA . ALA A 1 85 ? 10.180 12.348 14.886 1.00 53.88 85 ALA A CA 1
ATOM 657 C C . ALA A 1 85 ? 9.568 12.775 16.240 1.00 53.88 85 ALA A C 1
ATOM 659 O O . ALA A 1 85 ? 10.284 13.121 17.184 1.00 53.88 85 ALA A O 1
ATOM 660 N N . VAL A 1 86 ? 8.245 12.652 16.378 1.00 56.06 86 VAL A N 1
ATOM 661 C CA . VAL A 1 86 ? 7.542 12.864 17.653 1.00 56.06 86 VAL A CA 1
ATOM 662 C C . VAL A 1 86 ? 8.021 11.864 18.716 1.00 56.06 86 VAL A C 1
ATOM 664 O O . VAL A 1 86 ? 8.451 12.294 19.787 1.00 56.06 86 VAL A O 1
ATOM 667 N N . ALA A 1 87 ? 8.065 10.563 18.410 1.00 55.88 87 ALA A N 1
ATOM 668 C CA . ALA A 1 87 ? 8.522 9.518 19.334 1.00 55.88 87 ALA A CA 1
ATOM 669 C C . ALA A 1 87 ? 9.983 9.718 19.794 1.00 55.88 87 ALA A C 1
ATOM 671 O O . ALA A 1 87 ? 10.315 9.495 20.962 1.00 55.88 87 ALA A O 1
ATOM 672 N N . ARG A 1 88 ? 10.869 10.203 18.911 1.00 53.62 88 ARG A N 1
ATOM 673 C CA . ARG A 1 88 ? 12.264 10.552 19.245 1.00 53.62 88 ARG A CA 1
ATOM 674 C C . ARG A 1 88 ? 12.368 11.789 20.120 1.00 53.62 88 ARG A C 1
ATOM 676 O O . ARG A 1 88 ? 13.111 11.749 21.098 1.00 53.62 88 ARG A O 1
ATOM 683 N N . SER A 1 89 ? 11.622 12.853 19.812 1.00 53.59 89 SER A N 1
ATOM 684 C CA . SER A 1 89 ? 11.590 14.061 20.654 1.00 53.59 89 SER A CA 1
ATOM 685 C C . SER A 1 89 ? 11.135 13.766 22.091 1.00 53.59 89 SER A C 1
ATOM 687 O O . SER A 1 89 ? 11.492 14.490 23.014 1.00 53.59 89 SER A O 1
ATOM 689 N N . GLN A 1 90 ? 10.416 12.656 22.279 1.00 54.41 90 GLN A N 1
ATOM 690 C CA . GLN A 1 90 ? 9.913 12.165 23.561 1.00 54.41 90 GLN A CA 1
ATOM 691 C C . GLN A 1 90 ? 10.789 11.062 24.187 1.00 54.41 90 GLN A C 1
ATOM 693 O O . GLN A 1 90 ? 10.424 10.494 25.212 1.00 54.41 90 GLN A O 1
ATOM 698 N N . GLY A 1 91 ? 11.942 10.728 23.593 1.00 51.81 91 GLY A N 1
ATOM 699 C CA . GLY A 1 91 ? 12.886 9.750 24.147 1.00 51.81 91 GLY A CA 1
ATOM 700 C C . GLY A 1 91 ? 12.467 8.277 24.031 1.00 51.81 91 GLY A C 1
ATOM 701 O O . GLY A 1 91 ? 13.161 7.421 24.576 1.00 51.81 91 GLY A O 1
ATOM 702 N N . GLN A 1 92 ? 11.394 7.949 23.301 1.00 49.41 92 GLN A N 1
ATOM 703 C CA . GLN A 1 92 ? 10.877 6.574 23.163 1.00 49.41 92 GLN A CA 1
ATOM 704 C C . GLN A 1 92 ? 11.753 5.674 22.276 1.00 49.41 92 GLN A C 1
ATOM 706 O O . GLN A 1 92 ? 11.681 4.453 22.360 1.00 49.41 92 GLN A O 1
ATOM 711 N N . LEU A 1 93 ? 12.606 6.270 21.438 1.00 52.19 93 LEU A N 1
ATOM 712 C CA . LEU A 1 93 ? 13.523 5.564 20.530 1.00 52.19 93 LEU A CA 1
ATOM 713 C C . LEU A 1 93 ? 14.996 5.762 20.939 1.00 52.19 93 LEU A C 1
ATOM 715 O O . LEU A 1 93 ? 15.906 5.752 20.104 1.00 52.19 93 LEU A O 1
ATOM 719 N N . LYS A 1 94 ? 15.242 5.987 22.237 1.00 49.50 94 LYS A N 1
ATOM 720 C CA . LYS A 1 94 ? 16.583 6.183 22.806 1.00 49.50 94 LYS A CA 1
ATOM 721 C C . LYS A 1 94 ? 17.422 4.913 22.605 1.00 49.50 94 LYS A C 1
ATOM 723 O O . LYS A 1 94 ? 17.039 3.840 23.054 1.00 49.50 94 LYS A O 1
ATOM 728 N N . GLY A 1 95 ? 18.558 5.040 21.915 1.00 50.66 95 GLY A N 1
ATOM 729 C CA . GLY A 1 95 ? 19.457 3.919 21.598 1.00 50.66 95 GLY A CA 1
ATOM 730 C C . GLY A 1 95 ? 19.219 3.241 20.242 1.00 50.66 95 GLY A C 1
ATOM 731 O O . GLY A 1 95 ? 20.010 2.383 19.866 1.00 50.66 95 GLY A O 1
ATOM 732 N N . GLN A 1 96 ? 18.193 3.635 19.478 1.00 50.34 96 GLN A N 1
ATOM 733 C CA . GLN A 1 96 ? 18.005 3.154 18.103 1.00 50.34 96 GLN A CA 1
ATOM 734 C C . GLN A 1 96 ? 18.741 4.045 17.089 1.00 50.34 96 GLN A C 1
ATOM 736 O O . GLN A 1 96 ? 18.677 5.277 17.229 1.00 50.34 96 GLN A O 1
ATOM 741 N N . PRO A 1 97 ? 19.383 3.465 16.050 1.00 48.44 97 PRO A N 1
ATOM 742 C CA . PRO A 1 97 ? 20.131 4.222 15.049 1.00 48.44 97 PRO A CA 1
ATOM 743 C C . PRO A 1 97 ? 19.254 5.306 14.411 1.00 48.44 97 PRO A C 1
ATOM 745 O O . PRO A 1 97 ? 18.064 5.105 14.149 1.00 48.44 97 PRO A O 1
ATOM 748 N N . MET A 1 98 ? 19.829 6.495 14.228 1.00 50.44 98 MET A N 1
ATOM 749 C CA . MET A 1 98 ? 19.150 7.635 13.610 1.00 50.44 98 MET A CA 1
ATOM 750 C C . MET A 1 98 ? 18.990 7.365 12.114 1.00 50.44 98 MET A C 1
ATOM 752 O O . MET A 1 98 ? 19.989 7.175 11.428 1.00 50.44 98 MET A O 1
ATOM 756 N N . SER A 1 99 ? 17.757 7.368 11.597 1.00 48.16 99 SER A N 1
ATOM 757 C CA . SER A 1 99 ? 17.532 7.227 10.150 1.00 48.16 99 SER A CA 1
ATOM 758 C C . SER A 1 99 ? 17.555 8.566 9.398 1.00 48.16 99 SER A C 1
ATOM 760 O O . SER A 1 99 ? 17.642 8.542 8.176 1.00 48.16 99 SER A O 1
ATOM 762 N N . ALA A 1 100 ? 17.508 9.713 10.093 1.00 40.19 100 ALA A N 1
ATOM 763 C CA . ALA A 1 100 ? 17.766 11.049 9.547 1.00 40.19 100 ALA A CA 1
ATOM 764 C C . ALA A 1 100 ? 17.865 12.109 10.662 1.00 40.19 100 ALA A C 1
ATOM 766 O O . ALA A 1 100 ? 17.278 11.965 11.737 1.00 40.19 100 ALA A O 1
ATOM 767 N N . SER A 1 101 ? 18.608 13.178 10.382 1.00 39.56 101 SER A N 1
ATOM 768 C CA . SER A 1 101 ? 18.943 14.272 11.296 1.00 39.56 101 SER A CA 1
ATOM 769 C C . SER A 1 101 ? 17.895 15.398 11.283 1.00 39.56 101 SER A C 1
ATOM 771 O O . SER A 1 101 ? 17.479 15.845 10.218 1.00 39.56 101 SER A O 1
ATOM 773 N N . ASN A 1 102 ? 17.612 15.927 12.481 1.00 35.44 102 ASN A N 1
ATOM 774 C CA . ASN A 1 102 ? 16.996 17.224 12.823 1.00 35.44 102 ASN A CA 1
ATOM 775 C C . ASN A 1 102 ? 15.462 17.294 12.976 1.00 35.44 102 ASN A C 1
ATOM 777 O O . ASN A 1 102 ? 14.692 17.200 12.026 1.00 35.44 102 ASN A O 1
ATOM 781 N N . LEU A 1 103 ? 15.047 17.586 14.216 1.00 37.53 103 LEU A N 1
ATOM 782 C CA . LEU A 1 103 ? 13.680 17.853 14.665 1.00 37.53 103 LEU A CA 1
ATOM 783 C C . LEU A 1 103 ? 13.558 19.309 15.122 1.00 37.53 103 LEU A C 1
ATOM 785 O O . LEU A 1 103 ? 14.181 19.697 16.106 1.00 37.53 103 LEU A O 1
ATOM 789 N N . LEU A 1 104 ? 12.700 20.087 14.466 1.00 36.88 104 LEU A N 1
ATOM 790 C CA . LEU A 1 104 ? 12.148 21.330 15.008 1.00 36.88 104 LEU A CA 1
ATOM 791 C C . LEU A 1 104 ? 10.639 21.316 14.751 1.00 36.88 104 LEU A C 1
ATOM 793 O O . LEU A 1 104 ? 10.193 21.327 13.604 1.00 36.88 104 LEU A O 1
ATOM 797 N N . ILE A 1 105 ? 9.857 21.263 15.835 1.00 46.69 105 ILE A N 1
ATOM 798 C CA . ILE A 1 105 ? 8.386 21.191 15.851 1.00 46.69 105 ILE A CA 1
ATOM 799 C C . ILE A 1 105 ? 7.809 22.548 15.409 1.00 46.69 105 ILE A C 1
ATOM 801 O O . ILE A 1 105 ? 7.366 23.372 16.199 1.00 46.69 105 ILE A O 1
ATOM 805 N N . LYS A 1 106 ? 7.933 22.798 14.109 1.00 39.97 106 LYS A N 1
ATOM 806 C CA . LYS A 1 106 ? 7.275 23.814 13.272 1.00 39.97 106 LYS A CA 1
ATOM 807 C C . LYS A 1 106 ? 7.443 23.442 11.791 1.00 39.97 106 LYS A C 1
ATOM 809 O O . LYS A 1 106 ? 6.566 23.758 11.001 1.00 39.97 106 LYS A O 1
ATOM 814 N N . ASN A 1 107 ? 8.490 22.671 11.465 1.00 44.09 107 ASN A N 1
ATOM 815 C CA . ASN A 1 107 ? 8.750 22.063 10.162 1.00 44.09 107 ASN A CA 1
ATOM 816 C C . ASN A 1 107 ? 8.934 20.551 10.350 1.00 44.09 107 ASN A C 1
ATOM 818 O O . ASN A 1 107 ? 10.037 20.073 10.607 1.00 44.09 107 ASN A O 1
ATOM 822 N N . ILE A 1 108 ? 7.845 19.787 10.279 1.00 46.94 108 ILE A N 1
ATOM 823 C CA . ILE A 1 108 ? 7.936 18.326 10.274 1.00 46.94 108 ILE A CA 1
ATOM 824 C C . ILE A 1 108 ? 8.551 17.900 8.935 1.00 46.94 108 ILE A C 1
ATOM 826 O O . ILE A 1 108 ? 7.880 17.935 7.906 1.00 46.94 108 ILE A O 1
ATOM 830 N N . THR A 1 109 ? 9.816 17.485 8.952 1.00 49.72 109 THR A N 1
ATOM 831 C CA . THR A 1 109 ? 10.455 16.832 7.805 1.00 49.72 109 THR A CA 1
ATOM 832 C C . THR A 1 109 ? 10.167 15.336 7.881 1.00 49.72 109 THR A C 1
ATOM 834 O O . THR A 1 109 ? 10.655 14.647 8.775 1.00 49.72 109 THR A O 1
ATOM 837 N N . VAL A 1 110 ? 9.354 14.825 6.957 1.00 56.78 110 VAL A N 1
ATOM 838 C CA . VAL A 1 110 ? 9.217 13.379 6.728 1.00 56.78 110 VAL A CA 1
ATOM 839 C C . VAL A 1 110 ? 10.453 12.936 5.950 1.00 56.78 110 VAL A C 1
ATOM 841 O O . VAL A 1 110 ? 10.793 13.547 4.938 1.00 56.78 110 VAL A O 1
ATOM 844 N N . THR A 1 111 ? 11.162 11.929 6.452 1.00 63.91 111 THR A N 1
ATOM 845 C CA . THR A 1 111 ? 12.444 11.480 5.884 1.00 63.91 111 THR A CA 1
ATOM 846 C C . THR A 1 111 ? 12.351 10.021 5.460 1.00 63.91 111 THR A C 1
ATOM 848 O O . THR A 1 111 ? 11.333 9.362 5.660 1.00 63.91 111 THR A O 1
ATOM 851 N N . GLY A 1 112 ? 13.386 9.508 4.812 1.00 70.44 112 GLY A N 1
ATOM 852 C CA . GLY A 1 112 ? 13.417 8.135 4.345 1.00 70.44 112 GLY A CA 1
ATOM 853 C C . GLY A 1 112 ? 14.700 7.838 3.592 1.00 70.44 112 GLY A C 1
ATOM 854 O O . GLY A 1 112 ? 15.527 8.726 3.380 1.00 70.44 112 GLY A O 1
ATOM 855 N N . THR A 1 113 ? 14.857 6.588 3.178 1.00 76.00 113 THR A N 1
ATOM 856 C CA . THR A 1 113 ? 15.986 6.152 2.354 1.00 76.00 113 THR A CA 1
ATOM 857 C C . THR A 1 113 ? 15.469 5.424 1.126 1.00 76.00 113 THR A C 1
ATOM 859 O O . THR A 1 113 ? 14.662 4.504 1.250 1.00 76.00 113 THR A O 1
ATOM 862 N N . LEU A 1 114 ? 15.959 5.819 -0.047 1.00 82.50 114 LEU A N 1
ATOM 863 C CA . LEU A 1 114 ? 15.860 5.054 -1.283 1.00 82.50 114 LEU A CA 1
ATOM 864 C C . LEU A 1 114 ? 17.252 4.502 -1.580 1.00 82.50 114 LEU A C 1
ATOM 866 O O . LEU A 1 114 ? 18.188 5.280 -1.771 1.00 82.50 114 LEU A O 1
ATOM 870 N N . THR A 1 115 ? 17.380 3.182 -1.626 1.00 81.12 115 THR A N 1
ATOM 871 C CA . THR A 1 115 ? 18.644 2.514 -1.951 1.00 81.12 115 THR A CA 1
ATOM 872 C C . THR A 1 115 ? 18.488 1.774 -3.269 1.00 81.12 115 THR A C 1
ATOM 874 O O . THR A 1 115 ? 17.576 0.960 -3.411 1.00 81.12 115 THR A O 1
ATOM 877 N N . LEU A 1 116 ? 19.382 2.052 -4.217 1.00 83.44 116 LEU A N 1
ATOM 878 C CA . LEU A 1 116 ? 19.409 1.447 -5.548 1.00 83.44 116 LEU A CA 1
ATOM 879 C C . LEU A 1 116 ? 20.500 0.377 -5.610 1.00 83.44 116 LEU A C 1
ATOM 881 O O . LEU A 1 116 ? 21.590 0.595 -5.083 1.00 83.44 116 LEU A O 1
ATOM 885 N N . GLY A 1 117 ? 20.219 -0.757 -6.250 1.00 76.44 117 GLY A N 1
ATOM 886 C CA . GLY A 1 117 ? 21.209 -1.811 -6.480 1.00 76.44 117 GLY A CA 1
ATOM 887 C C . GLY A 1 117 ? 21.673 -2.553 -5.224 1.00 76.44 117 GLY A C 1
ATOM 888 O O . GLY A 1 117 ? 22.702 -3.218 -5.266 1.00 76.44 117 GLY A O 1
ATOM 889 N N . ALA A 1 118 ? 20.956 -2.430 -4.100 1.00 68.00 118 ALA A N 1
ATOM 890 C CA . ALA A 1 118 ? 21.338 -3.088 -2.854 1.00 68.00 118 ALA A CA 1
ATOM 891 C C . ALA A 1 118 ? 21.203 -4.615 -2.950 1.00 68.00 118 ALA A C 1
ATOM 893 O O . ALA A 1 118 ? 20.147 -5.138 -3.311 1.00 68.00 118 ALA A O 1
ATOM 894 N N . GLU A 1 119 ? 22.254 -5.329 -2.551 1.00 56.59 119 GLU A N 1
ATOM 895 C CA . GLU A 1 119 ? 22.250 -6.785 -2.457 1.00 56.59 119 GLU A CA 1
ATOM 896 C C . GLU A 1 119 ? 21.626 -7.257 -1.136 1.00 56.59 119 GLU A C 1
ATOM 898 O O . GLU A 1 119 ? 22.264 -7.223 -0.089 1.00 56.59 119 GLU A O 1
ATOM 903 N N . GLY A 1 120 ? 20.388 -7.756 -1.203 1.00 56.47 120 GLY A N 1
ATOM 904 C CA . GLY A 1 120 ? 19.820 -8.690 -0.221 1.00 56.47 120 GLY A CA 1
ATOM 905 C C . GLY A 1 120 ? 19.760 -8.235 1.254 1.00 56.47 120 GLY A C 1
ATOM 906 O O . GLY A 1 120 ? 19.982 -7.072 1.583 1.00 56.47 120 GLY A O 1
ATOM 907 N N . PRO A 1 121 ? 19.373 -9.142 2.174 1.00 54.47 121 PRO A N 1
ATOM 908 C CA . PRO A 1 121 ? 19.274 -8.839 3.598 1.00 54.47 121 PRO A CA 1
ATOM 909 C C . PRO A 1 121 ? 20.589 -8.345 4.195 1.00 54.47 121 PRO A C 1
ATOM 911 O O . PRO A 1 121 ? 21.580 -9.073 4.226 1.00 54.47 121 PRO A O 1
ATOM 914 N N . THR A 1 122 ? 20.584 -7.131 4.747 1.00 55.41 122 THR A N 1
ATOM 915 C CA . THR A 1 122 ? 21.636 -6.704 5.672 1.00 55.41 122 THR A CA 1
ATOM 916 C C . THR A 1 122 ? 21.455 -7.434 7.006 1.00 55.41 122 THR A C 1
ATOM 918 O O . THR A 1 122 ? 20.362 -7.900 7.331 1.00 55.41 122 THR A O 1
ATOM 921 N N . ARG A 1 123 ? 22.511 -7.519 7.830 1.00 54.06 123 ARG A N 1
ATOM 922 C CA . ARG A 1 123 ? 22.451 -8.167 9.160 1.00 54.06 123 ARG A CA 1
ATOM 923 C C . ARG A 1 123 ? 21.364 -7.599 10.088 1.00 54.06 123 ARG A C 1
ATOM 925 O O . ARG A 1 123 ? 21.031 -8.243 11.075 1.00 54.06 123 ARG A O 1
ATOM 932 N N . GLU A 1 124 ? 20.837 -6.414 9.787 1.00 55.31 124 GLU A N 1
ATOM 933 C CA . GLU A 1 124 ? 19.821 -5.729 10.587 1.00 55.31 124 GLU A CA 1
ATOM 934 C C . GLU A 1 124 ? 18.377 -6.122 10.235 1.00 55.31 124 GLU A C 1
ATOM 936 O O . GLU A 1 124 ? 17.499 -5.950 11.079 1.00 55.31 124 GLU A O 1
ATOM 941 N N . TYR A 1 125 ? 18.105 -6.663 9.039 1.00 58.38 125 TYR A N 1
ATOM 942 C CA . TYR A 1 125 ? 16.732 -6.923 8.587 1.00 58.38 125 TYR A CA 1
ATOM 943 C C . TYR A 1 125 ? 16.589 -8.298 7.928 1.00 58.38 125 TYR A C 1
ATOM 945 O O . TYR A 1 125 ? 17.272 -8.623 6.958 1.00 58.38 125 TYR A O 1
ATOM 953 N N . GLN A 1 126 ? 15.632 -9.093 8.416 1.00 67.88 126 GLN A N 1
ATOM 954 C CA . GLN A 1 126 ? 15.158 -10.282 7.710 1.00 67.88 126 GLN A CA 1
ATOM 955 C C . GLN A 1 126 ? 14.024 -9.881 6.769 1.00 67.88 126 GLN A C 1
ATOM 957 O O . GLN A 1 126 ? 12.957 -9.454 7.210 1.00 67.88 126 GLN A O 1
ATOM 962 N N . PHE A 1 127 ? 14.262 -10.016 5.468 1.00 73.69 127 PHE A N 1
ATOM 963 C CA . PHE A 1 127 ? 13.261 -9.722 4.452 1.00 73.69 127 PHE A CA 1
ATOM 964 C C . PHE A 1 127 ? 12.433 -10.959 4.133 1.00 73.69 127 PHE A C 1
ATOM 966 O O . PHE A 1 127 ? 12.970 -12.053 3.955 1.00 73.69 127 PHE A O 1
ATOM 973 N N . GLN A 1 128 ? 11.126 -10.761 4.003 1.00 82.00 128 GLN A N 1
ATOM 974 C CA . GLN A 1 128 ? 10.233 -11.733 3.393 1.00 82.00 128 GLN A CA 1
ATOM 975 C C . GLN A 1 128 ? 9.769 -11.183 2.048 1.00 82.00 128 GLN A C 1
ATOM 977 O O . GLN A 1 128 ? 9.505 -9.989 1.920 1.00 82.00 128 GLN A O 1
ATOM 982 N N . THR A 1 129 ? 9.703 -12.046 1.038 1.00 84.12 129 THR A N 1
ATOM 983 C CA . THR A 1 129 ? 9.360 -11.652 -0.328 1.00 84.12 129 THR A CA 1
ATOM 984 C C . THR A 1 129 ? 7.975 -12.146 -0.709 1.00 84.12 129 THR A C 1
ATOM 986 O O . THR A 1 129 ? 7.567 -13.261 -0.366 1.00 84.12 129 THR A O 1
ATOM 989 N N . VAL A 1 130 ? 7.273 -11.297 -1.453 1.00 90.19 130 VAL A N 1
ATOM 990 C CA . VAL A 1 130 ? 6.018 -11.611 -2.133 1.00 90.19 130 VAL A CA 1
ATOM 991 C C . VAL A 1 130 ? 6.237 -11.442 -3.638 1.00 90.19 130 VAL A C 1
ATOM 993 O O . VAL A 1 130 ? 7.003 -10.562 -4.037 1.00 90.19 130 VAL A O 1
ATOM 996 N N . PRO A 1 131 ? 5.634 -12.290 -4.483 1.00 90.19 131 PRO A N 1
ATOM 997 C CA . PRO A 1 131 ? 5.796 -12.207 -5.922 1.00 90.19 131 PRO A CA 1
ATOM 998 C C . PRO A 1 131 ? 5.046 -10.999 -6.486 1.00 90.19 131 PRO A C 1
ATOM 1000 O O . PRO A 1 131 ? 3.894 -10.743 -6.127 1.00 90.19 131 PRO A O 1
ATOM 1003 N N . VAL A 1 132 ? 5.681 -10.314 -7.436 1.00 90.69 132 VAL A N 1
ATOM 1004 C CA . VAL A 1 132 ? 4.996 -9.393 -8.344 1.00 90.69 132 VAL A CA 1
ATOM 1005 C C . VAL A 1 132 ? 4.296 -10.232 -9.413 1.00 90.69 132 VAL A C 1
ATOM 1007 O O . VAL A 1 132 ? 4.947 -10.956 -10.163 1.00 90.69 132 VAL A O 1
ATOM 1010 N N . VAL A 1 133 ? 2.963 -10.187 -9.460 1.00 89.56 133 VAL A N 1
ATOM 1011 C CA . VAL A 1 133 ? 2.170 -11.078 -10.334 1.00 89.56 133 VAL A CA 1
ATOM 1012 C C . VAL A 1 133 ? 1.992 -10.555 -11.757 1.00 89.56 133 VAL A C 1
ATOM 1014 O O . VAL A 1 133 ? 1.612 -11.311 -12.646 1.00 89.56 133 VAL A O 1
ATOM 1017 N N . GLU A 1 134 ? 2.257 -9.271 -11.984 1.00 86.44 134 GLU A N 1
ATOM 1018 C CA . GLU A 1 134 ? 2.195 -8.644 -13.301 1.00 86.44 134 GLU A CA 1
ATOM 1019 C C . GLU A 1 134 ? 3.163 -7.462 -13.348 1.00 86.44 134 GLU A C 1
ATOM 1021 O O . GLU A 1 134 ? 2.974 -6.494 -12.615 1.00 86.44 134 GLU A O 1
ATOM 1026 N N . ALA A 1 135 ? 4.165 -7.521 -14.229 1.00 82.19 135 ALA A N 1
ATOM 1027 C CA . ALA A 1 135 ? 5.215 -6.508 -14.374 1.00 82.19 135 ALA A CA 1
ATOM 1028 C C . ALA A 1 135 ? 4.754 -5.265 -15.165 1.00 82.19 135 ALA A C 1
ATOM 1030 O O . ALA A 1 135 ? 5.435 -4.785 -16.068 1.00 82.19 135 ALA A O 1
ATOM 1031 N N . SER A 1 136 ? 3.569 -4.755 -14.833 1.00 84.44 136 SER A N 1
ATOM 1032 C CA . SER A 1 136 ? 3.113 -3.416 -15.213 1.00 84.44 136 SER A CA 1
ATOM 1033 C C . SER A 1 136 ? 3.212 -2.495 -14.001 1.00 84.44 136 SER A C 1
ATOM 1035 O O . SER A 1 136 ? 3.897 -1.478 -14.024 1.00 84.44 136 SER A O 1
ATOM 1037 N N . HIS A 1 137 ? 2.647 -2.933 -12.881 1.00 88.62 137 HIS A N 1
ATOM 1038 C CA . HIS A 1 137 ? 2.758 -2.299 -11.571 1.00 88.62 137 HIS A CA 1
ATOM 1039 C C . HIS A 1 137 ? 3.543 -3.204 -10.615 1.00 88.62 137 HIS A C 1
ATOM 1041 O O . HIS A 1 137 ? 3.765 -4.375 -10.901 1.00 88.62 137 HIS A O 1
ATOM 1047 N N . PHE A 1 138 ? 3.864 -2.725 -9.412 1.00 92.19 138 PHE A N 1
ATOM 1048 C CA . PHE A 1 138 ? 4.217 -3.615 -8.297 1.00 92.19 138 PHE A CA 1
ATOM 1049 C C . PHE A 1 138 ? 2.953 -4.311 -7.769 1.00 92.19 138 PHE A C 1
ATOM 1051 O O . PHE A 1 138 ? 2.467 -4.029 -6.670 1.00 92.19 138 PHE A O 1
ATOM 1058 N N . ARG A 1 139 ? 2.355 -5.152 -8.624 1.00 93.75 139 ARG A N 1
ATOM 1059 C CA . ARG A 1 139 ? 1.079 -5.825 -8.387 1.00 93.75 139 ARG A CA 1
ATOM 1060 C C . ARG A 1 139 ? 1.290 -7.037 -7.492 1.00 93.75 139 ARG A C 1
ATOM 1062 O O . ARG A 1 139 ? 2.059 -7.932 -7.832 1.00 93.75 139 ARG A O 1
ATOM 1069 N N . ILE A 1 140 ? 0.553 -7.082 -6.392 1.00 94.69 140 ILE A N 1
ATOM 1070 C CA . ILE A 1 140 ? 0.533 -8.194 -5.438 1.00 94.69 140 ILE A CA 1
ATOM 1071 C C . ILE A 1 140 ? -0.866 -8.812 -5.393 1.00 94.69 140 ILE A C 1
ATOM 1073 O O . ILE A 1 140 ? -1.813 -8.274 -5.967 1.00 94.69 140 ILE A O 1
ATOM 1077 N N . VAL A 1 141 ? -1.005 -9.943 -4.703 1.00 95.00 141 VAL A N 1
ATOM 1078 C CA . VAL A 1 141 ? -2.305 -10.583 -4.468 1.00 95.00 141 VAL A CA 1
ATOM 1079 C C . VAL A 1 141 ? -2.581 -10.613 -2.976 1.00 95.00 141 VAL A C 1
ATOM 1081 O O . VAL A 1 141 ? -1.814 -11.201 -2.213 1.00 95.00 141 VAL A O 1
ATOM 1084 N N . LEU A 1 142 ? -3.693 -10.002 -2.571 1.00 96.50 142 LEU A N 1
ATOM 1085 C CA . LEU A 1 142 ? -4.194 -10.101 -1.203 1.00 96.50 142 LEU A CA 1
ATOM 1086 C C . LEU A 1 142 ? -5.171 -11.269 -1.087 1.00 96.50 142 LEU A C 1
ATOM 1088 O O . LEU A 1 142 ? -6.083 -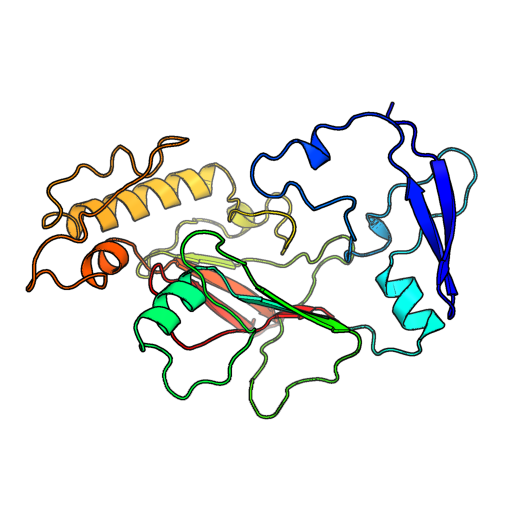11.409 -1.903 1.00 96.50 142 LEU A O 1
ATOM 1092 N N . THR A 1 143 ? -5.003 -12.101 -0.070 1.00 96.19 143 THR A N 1
ATOM 1093 C CA . THR A 1 143 ? -5.914 -13.212 0.222 1.00 96.19 143 THR A CA 1
ATOM 1094 C C . THR A 1 143 ? -6.914 -12.871 1.309 1.00 96.19 143 THR A C 1
ATOM 1096 O O . THR A 1 143 ? -8.008 -13.424 1.276 1.00 96.19 143 THR A O 1
ATOM 1099 N N . ASP A 1 144 ? -6.570 -11.954 2.216 1.00 97.50 144 ASP A N 1
ATOM 1100 C CA . ASP A 1 144 ? -7.474 -11.454 3.250 1.00 97.50 144 ASP A CA 1
ATOM 1101 C C . ASP A 1 144 ? -7.097 -10.035 3.706 1.00 97.50 144 ASP A C 1
ATOM 1103 O O . ASP A 1 144 ? -5.947 -9.602 3.582 1.00 97.50 144 ASP A O 1
ATOM 1107 N N . ILE A 1 145 ? -8.083 -9.321 4.246 1.00 97.75 145 ILE A N 1
ATOM 1108 C CA . ILE A 1 145 ? -7.875 -8.168 5.124 1.00 97.75 145 ILE A CA 1
ATOM 1109 C C . ILE A 1 145 ? -8.714 -8.424 6.365 1.00 97.75 145 ILE A C 1
ATOM 1111 O O . ILE A 1 145 ? -9.922 -8.627 6.244 1.00 97.75 145 ILE A O 1
ATOM 1115 N N . SER A 1 146 ? -8.098 -8.369 7.542 1.00 96.88 146 SER A N 1
ATOM 1116 C CA . SER A 1 146 ? -8.791 -8.642 8.797 1.00 96.88 146 SER A CA 1
ATOM 1117 C C . SER A 1 146 ? -8.561 -7.565 9.854 1.00 96.88 146 SER A C 1
ATOM 1119 O O . SER A 1 146 ? -7.545 -6.864 9.870 1.00 96.88 146 SER A O 1
ATOM 1121 N N . ILE A 1 147 ? -9.547 -7.419 10.734 1.00 94.19 147 ILE A N 1
ATOM 1122 C CA . ILE A 1 147 ? -9.503 -6.566 11.922 1.00 94.19 147 ILE A CA 1
ATOM 1123 C C . ILE A 1 147 ? -9.847 -7.446 13.116 1.00 94.19 147 ILE A C 1
ATOM 1125 O O . ILE A 1 147 ? -10.873 -8.118 13.115 1.00 94.19 147 ILE A O 1
ATOM 1129 N N . SER A 1 148 ? -8.982 -7.470 14.134 1.00 85.12 148 SER A N 1
ATOM 1130 C CA . SER A 1 148 ? -9.198 -8.282 15.345 1.00 85.12 148 SER A CA 1
ATOM 1131 C C . SER A 1 148 ? -9.495 -9.766 15.045 1.00 85.12 148 SER A C 1
ATOM 1133 O O . SER A 1 148 ? -10.301 -10.398 15.724 1.00 85.12 148 SER A O 1
ATOM 1135 N N . GLY A 1 149 ? -8.855 -10.318 14.006 1.00 87.00 149 GLY A N 1
ATOM 1136 C CA . GLY A 1 149 ? -9.053 -11.698 13.551 1.00 87.00 149 GLY A CA 1
ATOM 1137 C C . GLY A 1 149 ? -10.343 -11.948 12.758 1.00 87.00 149 GLY A C 1
ATOM 1138 O O . GLY A 1 149 ? -10.579 -13.085 12.357 1.00 87.00 149 GLY A O 1
ATOM 1139 N N . GLN A 1 150 ? -11.167 -10.924 12.515 1.00 93.25 150 GLN A N 1
ATOM 1140 C CA . GLN A 1 150 ? -12.358 -11.006 11.667 1.00 93.25 150 GLN A CA 1
ATOM 1141 C C . GLN A 1 150 ? -12.021 -10.565 10.243 1.00 93.25 150 GLN A C 1
ATOM 1143 O O . GLN A 1 150 ? -11.587 -9.433 10.024 1.00 93.25 150 GLN A O 1
ATOM 1148 N N . SER A 1 151 ? -12.223 -11.461 9.277 1.00 96.88 151 SER A N 1
ATOM 1149 C CA . SER A 1 151 ? -12.057 -11.152 7.855 1.00 96.88 151 SER A CA 1
ATOM 1150 C C . SER A 1 151 ? -13.108 -10.138 7.389 1.00 96.88 151 SER A C 1
ATOM 1152 O O . SER A 1 151 ? -14.292 -10.242 7.711 1.00 96.88 151 SER A O 1
ATOM 1154 N N . LEU A 1 152 ? -12.676 -9.162 6.592 1.00 96.81 152 LEU A N 1
ATOM 1155 C CA . LEU A 1 152 ? -13.532 -8.134 5.992 1.00 96.81 152 LEU A CA 1
ATOM 1156 C C . LEU A 1 152 ? -14.103 -8.555 4.632 1.00 96.81 152 LEU A C 1
ATOM 1158 O O . LEU A 1 152 ? -14.814 -7.784 3.975 1.00 96.81 152 LEU A O 1
ATOM 1162 N N . ILE A 1 153 ? -13.781 -9.758 4.168 1.00 96.38 153 ILE A N 1
ATOM 1163 C CA . ILE A 1 153 ? -14.163 -10.251 2.850 1.00 96.38 153 ILE A CA 1
ATOM 1164 C C . ILE A 1 153 ? -14.858 -11.601 2.941 1.00 96.38 153 ILE A C 1
ATOM 1166 O O . ILE A 1 153 ? -14.642 -12.388 3.852 1.00 96.38 153 ILE A O 1
ATOM 1170 N N . GLN A 1 154 ? -15.715 -11.875 1.965 1.00 92.62 154 GLN A N 1
ATOM 1171 C CA . GLN A 1 154 ? -16.293 -13.205 1.775 1.00 92.62 154 GLN A CA 1
ATOM 1172 C C . GLN A 1 154 ? -15.523 -13.963 0.694 1.00 92.62 154 GLN A C 1
ATOM 1174 O O . GLN A 1 154 ? -15.472 -15.191 0.693 1.00 92.62 154 GLN A O 1
ATOM 1179 N N . ASN A 1 155 ? -14.927 -13.225 -0.246 1.00 93.81 155 ASN A N 1
ATOM 1180 C CA . ASN A 1 155 ? -14.150 -13.772 -1.342 1.00 93.81 155 ASN A CA 1
ATOM 1181 C C . ASN A 1 155 ? -12.924 -12.896 -1.627 1.00 93.81 155 ASN A C 1
ATOM 1183 O O . ASN A 1 155 ? -13.056 -11.688 -1.818 1.00 93.81 155 ASN A O 1
ATOM 1187 N N . CYS A 1 156 ? -11.734 -13.494 -1.748 1.00 92.88 156 CYS A N 1
ATOM 1188 C CA . CYS A 1 156 ? -10.501 -12.757 -2.052 1.00 92.88 156 CYS A CA 1
ATOM 1189 C C . CYS A 1 156 ? -10.550 -12.029 -3.406 1.00 92.88 156 CYS A C 1
ATOM 1191 O O . CYS A 1 156 ? -9.848 -11.038 -3.607 1.00 92.88 156 CYS A O 1
ATOM 1193 N N . LYS A 1 157 ? -11.438 -12.433 -4.325 1.00 94.00 157 LYS A N 1
ATOM 1194 C CA . LYS A 1 157 ? -11.711 -11.679 -5.558 1.00 94.00 157 LYS A CA 1
ATOM 1195 C C . LYS A 1 157 ? -12.209 -10.260 -5.285 1.00 94.00 157 LYS A C 1
ATOM 1197 O O . LYS A 1 157 ? -11.951 -9.395 -6.109 1.00 94.00 157 LYS A O 1
ATOM 1202 N N . GLU A 1 158 ? -12.861 -9.997 -4.150 1.00 94.88 158 GLU A N 1
ATOM 1203 C CA . GLU A 1 158 ? -13.290 -8.644 -3.764 1.00 94.88 158 GLU A CA 1
ATOM 1204 C C . GLU A 1 158 ? -12.102 -7.690 -3.582 1.00 94.88 158 GLU A C 1
ATOM 1206 O O . GLU A 1 158 ? -12.240 -6.501 -3.848 1.00 94.88 158 GLU A O 1
ATOM 1211 N N . LEU A 1 159 ? -10.938 -8.204 -3.162 1.00 95.94 159 LEU A N 1
ATOM 1212 C CA . LEU A 1 159 ? -9.710 -7.419 -2.979 1.00 95.94 159 LEU A CA 1
ATOM 1213 C C . LEU A 1 159 ? -8.971 -7.175 -4.293 1.00 95.94 159 LEU A C 1
ATOM 1215 O O . LEU A 1 159 ? -8.317 -6.147 -4.449 1.00 95.94 159 LEU A O 1
ATOM 1219 N N . ASN A 1 160 ? -9.078 -8.128 -5.221 1.00 93.44 160 ASN A N 1
ATOM 1220 C CA . ASN A 1 160 ? -8.257 -8.196 -6.429 1.00 93.44 160 ASN A CA 1
ATOM 1221 C C . ASN A 1 160 ? -9.074 -8.014 -7.723 1.00 93.44 160 ASN A C 1
ATOM 1223 O O . ASN A 1 160 ? -8.574 -8.315 -8.805 1.00 93.44 160 ASN A O 1
ATOM 1227 N N . SER A 1 161 ? -10.332 -7.553 -7.643 1.00 85.06 161 SER A N 1
ATOM 1228 C CA . SER A 1 161 ? -11.213 -7.360 -8.811 1.00 85.06 161 SER A CA 1
ATOM 1229 C C . SER A 1 161 ? -10.738 -6.248 -9.752 1.00 85.06 161 SER A C 1
ATOM 1231 O O . SER A 1 161 ? -11.205 -6.162 -10.884 1.00 85.06 161 SER A O 1
ATOM 1233 N N . GLY A 1 162 ? -9.835 -5.390 -9.275 1.00 85.62 162 GLY A N 1
ATOM 1234 C CA . GLY A 1 162 ? -9.109 -4.401 -10.065 1.00 85.62 162 GLY A CA 1
ATOM 1235 C C . GLY A 1 162 ? -7.599 -4.589 -9.920 1.00 85.62 162 GLY A C 1
ATOM 1236 O O . GLY A 1 162 ? -7.070 -5.688 -10.085 1.00 85.62 162 GLY A O 1
ATOM 1237 N N . LEU A 1 163 ? -6.906 -3.499 -9.600 1.00 87.44 163 LEU A N 1
ATOM 1238 C CA . LEU A 1 163 ? -5.472 -3.500 -9.339 1.00 87.44 163 LEU A CA 1
ATOM 1239 C C . LEU A 1 163 ? -5.213 -3.482 -7.832 1.00 87.44 163 LEU A C 1
ATOM 1241 O O . LEU A 1 163 ? -5.731 -2.627 -7.117 1.00 87.44 163 LEU A O 1
ATOM 1245 N N . THR A 1 164 ? -4.369 -4.402 -7.378 1.00 94.88 164 THR A N 1
ATOM 1246 C CA . THR A 1 164 ? -3.845 -4.434 -6.013 1.00 94.88 164 THR A CA 1
ATOM 1247 C C . THR A 1 164 ? -2.348 -4.209 -6.109 1.00 94.88 164 THR A C 1
ATOM 1249 O O . THR A 1 164 ? -1.602 -5.092 -6.528 1.00 94.88 164 THR A O 1
ATOM 1252 N N . ILE A 1 165 ? -1.921 -2.984 -5.823 1.00 94.88 165 ILE A N 1
ATOM 1253 C CA . ILE A 1 165 ? -0.561 -2.517 -6.093 1.00 94.88 165 ILE A CA 1
ATOM 1254 C C . ILE A 1 165 ? 0.041 -1.911 -4.840 1.00 94.88 165 ILE A C 1
ATOM 1256 O O . ILE A 1 165 ? -0.681 -1.406 -3.979 1.00 94.88 165 ILE A O 1
ATOM 1260 N N . VAL A 1 166 ? 1.366 -1.913 -4.776 1.00 93.50 166 VAL A N 1
ATOM 1261 C CA . VAL A 1 166 ? 2.081 -1.072 -3.823 1.00 93.50 166 VAL A CA 1
ATOM 1262 C C . VAL A 1 166 ? 2.569 0.183 -4.528 1.00 93.50 166 VAL A C 1
ATOM 1264 O O . VAL A 1 166 ? 3.331 0.116 -5.490 1.00 93.50 166 VAL A O 1
ATOM 1267 N N . ASP A 1 167 ? 2.080 1.329 -4.057 1.00 91.69 167 ASP A N 1
ATOM 1268 C CA . ASP A 1 167 ? 2.293 2.632 -4.679 1.00 91.69 167 ASP A CA 1
ATOM 1269 C C . ASP A 1 167 ? 2.697 3.674 -3.632 1.00 91.69 167 ASP A C 1
ATOM 1271 O O . ASP A 1 167 ? 1.895 4.098 -2.801 1.00 91.69 167 ASP A O 1
ATOM 1275 N N . THR A 1 168 ? 3.952 4.115 -3.695 1.00 86.94 168 THR A N 1
ATOM 1276 C CA . THR A 1 168 ? 4.503 5.135 -2.794 1.00 86.94 168 THR A CA 1
ATOM 1277 C C . THR A 1 168 ? 4.051 6.552 -3.155 1.00 86.94 168 THR A C 1
ATOM 1279 O O . THR A 1 168 ? 4.286 7.481 -2.385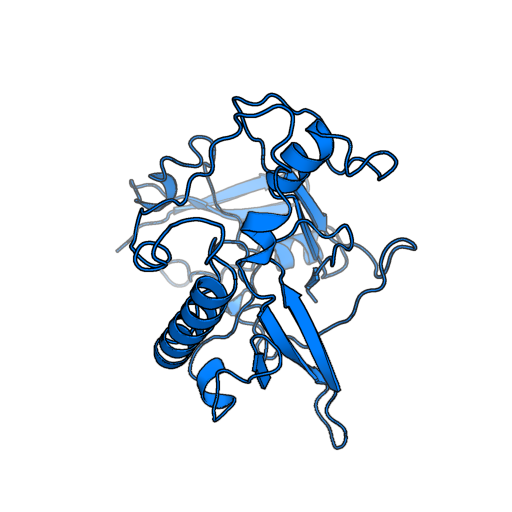 1.00 86.94 168 THR A O 1
ATOM 1282 N N . GLY A 1 169 ? 3.443 6.741 -4.331 1.00 85.44 169 GLY A N 1
ATOM 1283 C CA . GLY A 1 169 ? 2.851 8.004 -4.771 1.00 85.44 169 GLY A CA 1
ATOM 1284 C C . GLY A 1 169 ? 1.458 8.263 -4.189 1.00 85.44 169 GLY A C 1
ATOM 1285 O O . GLY A 1 169 ? 0.983 9.399 -4.234 1.00 85.44 169 GLY A O 1
ATOM 1286 N N . THR A 1 170 ? 0.820 7.247 -3.602 1.00 85.31 170 THR A N 1
ATOM 1287 C CA . THR A 1 170 ? -0.493 7.356 -2.960 1.00 85.31 170 THR A CA 1
ATOM 1288 C C . THR A 1 170 ? -0.347 7.417 -1.437 1.00 85.31 170 THR A C 1
ATOM 1290 O O . THR A 1 170 ? 0.236 6.538 -0.813 1.00 85.31 170 THR A O 1
ATOM 1293 N N . ALA A 1 171 ? -0.929 8.445 -0.808 1.00 80.88 171 ALA A N 1
ATOM 1294 C CA . ALA A 1 171 ? -0.805 8.663 0.638 1.00 80.88 171 ALA A CA 1
ATOM 1295 C C . ALA A 1 171 ? -1.664 7.722 1.509 1.00 80.88 171 ALA A C 1
ATOM 1297 O O . ALA A 1 171 ? -1.304 7.450 2.651 1.00 80.88 171 ALA A O 1
ATOM 1298 N N . ASN A 1 172 ? -2.808 7.259 0.997 1.00 87.06 172 ASN A N 1
ATOM 1299 C CA . ASN A 1 172 ? -3.782 6.466 1.751 1.00 87.06 172 ASN A CA 1
ATOM 1300 C C . ASN A 1 172 ? -3.835 5.019 1.258 1.00 87.06 172 ASN A C 1
ATOM 1302 O O . ASN A 1 172 ? -3.694 4.755 0.067 1.00 87.06 172 ASN A O 1
ATOM 1306 N N . ILE A 1 173 ? -4.183 4.093 2.152 1.00 91.81 173 ILE A N 1
ATOM 1307 C CA . ILE A 1 173 ? -4.613 2.752 1.745 1.00 91.81 173 ILE A CA 1
ATOM 1308 C C . ILE A 1 173 ? -5.971 2.886 1.050 1.00 91.81 173 ILE A C 1
ATOM 1310 O O . ILE A 1 173 ? -6.961 3.284 1.667 1.00 91.81 173 ILE A O 1
ATOM 1314 N N . MET A 1 174 ? -6.013 2.567 -0.241 1.00 93.12 174 MET A N 1
ATOM 1315 C CA . MET A 1 174 ? -7.240 2.572 -1.033 1.00 93.12 174 MET A CA 1
ATOM 1316 C C . MET A 1 174 ? -7.821 1.161 -1.087 1.00 93.12 174 MET A C 1
ATOM 1318 O O . MET A 1 174 ? -7.155 0.225 -1.520 1.00 93.12 174 MET A O 1
ATOM 1322 N N . LEU A 1 175 ? -9.070 1.013 -0.644 1.00 94.44 175 LEU A N 1
ATOM 1323 C CA . LEU A 1 175 ? -9.784 -0.263 -0.631 1.00 94.44 175 LEU A CA 1
ATOM 1324 C C . LEU A 1 175 ? -10.945 -0.243 -1.637 1.00 94.44 175 LEU A C 1
ATOM 1326 O O . LEU A 1 175 ? -11.584 0.802 -1.802 1.00 94.44 175 LEU A O 1
ATOM 1330 N N . PRO A 1 176 ? -11.286 -1.388 -2.259 1.00 95.12 176 PRO A N 1
ATOM 1331 C CA . PRO A 1 176 ? -12.517 -1.527 -3.032 1.00 95.12 176 PRO A CA 1
ATOM 1332 C C . PRO A 1 176 ? -13.734 -1.107 -2.203 1.00 95.12 176 PRO A C 1
ATOM 1334 O O . PRO A 1 176 ? -13.813 -1.419 -1.016 1.00 95.12 176 PRO A O 1
ATOM 1337 N N . SER A 1 177 ? -14.707 -0.422 -2.810 1.00 93.31 177 SER A N 1
ATOM 1338 C CA . SER A 1 177 ? -15.793 0.248 -2.072 1.00 93.31 177 SER A CA 1
ATOM 1339 C C . SER A 1 177 ? -16.579 -0.678 -1.136 1.00 93.31 177 SER A C 1
ATOM 1341 O O . SER A 1 177 ? -16.958 -0.270 -0.039 1.00 93.31 177 SER A O 1
ATOM 1343 N N . VAL A 1 178 ? -16.798 -1.934 -1.541 1.00 92.94 178 VAL A N 1
ATOM 1344 C CA . VAL A 1 178 ? -17.494 -2.944 -0.723 1.00 92.94 178 VAL A CA 1
ATOM 1345 C C . VAL A 1 178 ? -16.683 -3.305 0.525 1.00 92.94 178 VAL A C 1
ATOM 1347 O O . VAL A 1 178 ? -17.244 -3.383 1.617 1.00 92.94 178 VAL A O 1
ATOM 1350 N N . VAL A 1 179 ? -15.367 -3.459 0.376 1.00 95.31 179 VAL A N 1
ATOM 1351 C CA . VAL A 1 179 ? -14.438 -3.784 1.467 1.00 95.31 179 VAL A CA 1
ATOM 1352 C C . VAL A 1 179 ? -14.232 -2.572 2.371 1.00 95.31 179 VAL A C 1
ATOM 1354 O O . VAL A 1 179 ? -14.282 -2.704 3.589 1.00 95.31 179 VAL A O 1
ATOM 1357 N N . TYR A 1 180 ? -14.105 -1.372 1.796 1.00 94.75 180 TYR A N 1
ATOM 1358 C CA . TYR A 1 180 ? -14.009 -0.120 2.548 1.00 94.75 180 TYR A CA 1
ATOM 1359 C C . TYR A 1 180 ? -15.223 0.113 3.456 1.00 94.75 180 TYR A C 1
ATOM 1361 O O . TYR A 1 180 ? -15.075 0.577 4.586 1.00 94.75 180 TYR A O 1
ATOM 1369 N N . ARG A 1 181 ? -16.431 -0.231 2.989 1.00 94.69 181 ARG A N 1
ATOM 1370 C CA . ARG A 1 181 ? -17.647 -0.126 3.803 1.00 94.69 181 ARG A CA 1
ATOM 1371 C C . ARG A 1 181 ? -17.565 -1.007 5.054 1.00 94.69 181 ARG A C 1
ATOM 1373 O O . ARG A 1 181 ? -17.796 -0.501 6.146 1.00 94.69 181 ARG A O 1
ATOM 1380 N N . ARG A 1 182 ? -17.177 -2.276 4.899 1.00 95.81 182 ARG A N 1
ATOM 1381 C CA . ARG A 1 182 ? -17.013 -3.220 6.021 1.00 95.81 182 ARG A CA 1
ATOM 1382 C C . ARG A 1 182 ? -15.868 -2.807 6.944 1.00 95.81 182 ARG A C 1
ATOM 1384 O O . ARG A 1 182 ? -16.031 -2.795 8.153 1.00 95.81 182 ARG A O 1
ATOM 1391 N N . PHE A 1 183 ? -14.747 -2.363 6.374 1.00 94.94 183 PHE A N 1
ATOM 1392 C CA . PHE A 1 183 ? -13.634 -1.784 7.127 1.00 94.94 183 PHE A CA 1
ATOM 1393 C C . PHE A 1 183 ? -14.101 -0.638 8.030 1.00 94.94 183 PHE A C 1
ATOM 1395 O O . PHE A 1 183 ? -13.792 -0.607 9.217 1.00 94.94 183 PHE A O 1
ATOM 1402 N N . LYS A 1 184 ? -14.880 0.299 7.479 1.00 92.94 184 LYS A N 1
ATOM 1403 C CA . LYS A 1 184 ? -15.434 1.422 8.236 1.00 92.94 184 LYS A CA 1
ATOM 1404 C C . LYS A 1 184 ? -16.366 0.956 9.357 1.00 92.94 184 LYS A C 1
ATOM 1406 O O . LYS A 1 184 ? -16.280 1.495 10.456 1.00 92.94 184 LYS A O 1
ATOM 1411 N N . GLU A 1 185 ? -17.248 -0.003 9.080 1.00 92.38 185 GLU A N 1
ATOM 1412 C CA . GLU A 1 185 ? -18.159 -0.589 10.072 1.00 92.38 185 GLU A CA 1
ATOM 1413 C C . GLU A 1 185 ? -17.370 -1.213 11.242 1.00 92.38 185 GLU A C 1
ATOM 1415 O O . GLU A 1 185 ? -17.612 -0.849 12.393 1.00 92.38 185 GLU A O 1
ATOM 1420 N N . GLU A 1 186 ? -16.359 -2.038 10.955 1.00 93.00 186 GLU A N 1
ATOM 1421 C CA . GLU A 1 186 ? -15.532 -2.706 11.972 1.00 93.00 186 GLU A CA 1
ATOM 1422 C C . GLU A 1 186 ? -14.655 -1.737 12.775 1.00 93.00 186 GLU A C 1
ATOM 1424 O O . GLU A 1 186 ? -14.591 -1.817 14.003 1.00 93.00 186 GLU A O 1
ATOM 1429 N N . VAL A 1 187 ? -14.015 -0.761 12.121 1.00 91.19 187 VAL A N 1
ATOM 1430 C CA . VAL A 1 187 ? -13.226 0.259 12.830 1.00 91.19 187 VAL A CA 1
ATOM 1431 C C . VAL A 1 187 ? -14.115 1.099 13.745 1.00 91.19 187 VAL A C 1
ATOM 1433 O O . VAL A 1 187 ? -13.709 1.397 14.865 1.00 91.19 187 VAL A O 1
ATOM 1436 N N . LEU A 1 188 ? -15.323 1.477 13.308 1.00 88.56 188 LEU A N 1
ATOM 1437 C CA . LEU A 1 188 ? -16.269 2.209 14.158 1.00 88.56 188 LEU A CA 1
ATOM 1438 C C . LEU A 1 188 ? -16.759 1.360 15.331 1.00 88.56 188 LEU A C 1
ATOM 1440 O O . LEU A 1 188 ? -16.880 1.885 16.438 1.00 88.56 188 LEU A O 1
ATOM 1444 N N . ALA A 1 189 ? -17.034 0.074 15.109 1.00 88.69 189 ALA A N 1
ATOM 1445 C CA . ALA A 1 189 ? -17.432 -0.844 16.170 1.00 88.69 189 ALA A CA 1
ATOM 1446 C C . ALA A 1 189 ? -16.327 -0.966 17.228 1.00 88.69 189 ALA A C 1
ATOM 1448 O O . ALA A 1 189 ? -16.597 -0.764 18.414 1.00 88.69 189 ALA A O 1
ATOM 1449 N N . HIS A 1 190 ? -15.083 -1.194 16.796 1.00 87.19 190 HIS A N 1
ATOM 1450 C CA . HIS A 1 190 ? -13.921 -1.245 17.681 1.00 87.19 190 HIS A CA 1
ATOM 1451 C C . HIS A 1 190 ? -13.718 0.082 18.424 1.00 87.19 190 HIS A C 1
ATOM 1453 O O . HIS A 1 190 ? -13.597 0.103 19.648 1.00 87.19 190 HIS A O 1
ATOM 1459 N N . PHE A 1 191 ? -13.747 1.204 17.700 1.00 84.69 191 PHE A N 1
ATOM 1460 C CA . PHE A 1 191 ? -13.579 2.528 18.290 1.00 84.69 191 PHE A CA 1
ATOM 1461 C C . PHE A 1 191 ? -14.643 2.805 19.349 1.00 84.69 191 PHE A C 1
ATOM 1463 O O . PHE A 1 191 ? -14.301 3.214 20.447 1.00 84.69 191 PHE A O 1
ATOM 1470 N N . ASN A 1 192 ? -15.924 2.546 19.081 1.00 82.50 192 ASN A N 1
ATOM 1471 C CA . ASN A 1 192 ? -16.994 2.824 20.044 1.00 82.50 192 ASN A CA 1
ATOM 1472 C C . ASN A 1 192 ? -16.915 1.948 21.306 1.00 82.50 192 ASN A C 1
ATOM 1474 O O . ASN A 1 192 ? -17.331 2.392 22.374 1.00 82.50 192 ASN A O 1
ATOM 1478 N N . GLN A 1 193 ? -16.377 0.729 21.204 1.00 81.75 193 GLN A N 1
ATOM 1479 C CA . GLN A 1 193 ? -16.141 -0.137 22.364 1.00 81.75 193 GLN A CA 1
ATOM 1480 C C . GLN A 1 193 ? -15.011 0.413 23.245 1.00 81.75 193 GLN A C 1
ATOM 1482 O O . GLN A 1 193 ? -15.155 0.495 24.467 1.00 81.75 193 GLN A O 1
ATOM 1487 N N . THR A 1 194 ? -13.911 0.843 22.627 1.00 75.81 194 THR A N 1
ATOM 1488 C CA . THR A 1 194 ? -12.690 1.249 23.339 1.00 75.81 194 THR A CA 1
ATOM 1489 C C . THR A 1 194 ? -12.688 2.730 23.745 1.00 75.81 194 THR A C 1
ATOM 1491 O O . THR A 1 194 ? -12.144 3.100 24.782 1.00 75.81 194 THR A O 1
ATOM 1494 N N . ALA A 1 195 ? -13.342 3.598 22.974 1.00 68.19 195 ALA A N 1
ATOM 1495 C CA . ALA A 1 195 ? -13.375 5.050 23.164 1.00 68.19 195 ALA A CA 1
ATOM 1496 C C . ALA A 1 195 ? -14.434 5.528 24.170 1.00 68.19 195 ALA A C 1
ATOM 1498 O O . ALA A 1 195 ? -14.629 6.736 24.311 1.00 68.19 195 ALA A O 1
ATOM 1499 N N . SER A 1 196 ? -15.094 4.625 24.903 1.00 57.38 196 SER A N 1
ATOM 1500 C CA . SER A 1 196 ? -15.994 4.985 26.012 1.00 57.38 196 SER A CA 1
ATOM 1501 C C . SER A 1 196 ? -15.311 5.894 27.053 1.00 57.38 196 SER A C 1
ATOM 1503 O O . SER A 1 196 ? -15.972 6.729 27.665 1.00 57.38 196 SER A O 1
ATOM 1505 N N . ALA A 1 197 ? -13.977 5.833 27.161 1.00 51.84 197 ALA A N 1
ATOM 1506 C CA . ALA A 1 197 ? -13.152 6.731 27.974 1.00 51.84 197 ALA A CA 1
ATOM 1507 C C . ALA A 1 197 ? -12.868 8.120 27.346 1.00 51.84 197 ALA A C 1
ATOM 1509 O O . ALA A 1 197 ? -12.454 9.037 28.050 1.00 51.84 197 ALA A O 1
ATOM 1510 N N . LEU A 1 198 ? -13.091 8.313 26.040 1.00 56.56 198 LEU A N 1
ATOM 1511 C CA . LEU A 1 198 ? -12.730 9.533 25.294 1.00 56.56 198 LEU A CA 1
ATOM 1512 C C . LEU A 1 198 ? -13.892 10.533 25.126 1.00 56.56 198 LEU A C 1
ATOM 1514 O O . LEU A 1 198 ? -13.692 11.583 24.516 1.00 56.56 198 LEU A O 1
ATOM 1518 N N . SER A 1 199 ? -15.091 10.237 25.653 1.00 52.66 199 SER A N 1
ATOM 1519 C CA . SER A 1 199 ? -16.296 11.094 25.579 1.00 52.66 199 SER A CA 1
ATOM 1520 C C . SER A 1 199 ? -16.604 11.648 24.173 1.00 52.66 199 SER A C 1
ATOM 1522 O O . SER A 1 199 ? -17.047 12.788 24.025 1.00 52.66 199 SER A O 1
ATOM 1524 N N . ARG A 1 200 ? -16.343 10.872 23.111 1.00 61.38 200 ARG A N 1
ATOM 1525 C CA . ARG A 1 200 ? -16.532 11.303 21.715 1.00 61.38 200 ARG A CA 1
ATOM 1526 C C . ARG A 1 200 ? -17.202 10.227 20.877 1.00 61.38 200 ARG A C 1
ATOM 1528 O O . ARG A 1 200 ? -16.829 9.063 20.933 1.00 61.38 200 ARG A O 1
ATOM 1535 N N . SER A 1 201 ? -18.161 10.649 20.056 1.00 63.72 201 SER A N 1
ATOM 1536 C CA . SER A 1 201 ? -18.766 9.799 19.029 1.00 63.72 201 SER A CA 1
ATOM 1537 C C . SER A 1 201 ? -17.768 9.531 17.899 1.00 63.72 201 SER A C 1
ATOM 1539 O O . SER A 1 201 ? -17.110 10.456 17.418 1.00 63.72 201 SER A O 1
ATOM 1541 N N . GLY A 1 202 ? -17.699 8.285 17.419 1.00 68.50 202 GLY A N 1
ATOM 1542 C CA . GLY A 1 202 ? -16.915 7.909 16.238 1.00 68.50 202 GLY A CA 1
ATOM 1543 C C . GLY A 1 202 ? -17.438 8.485 14.912 1.00 68.50 202 GLY A C 1
ATOM 1544 O O . GLY A 1 202 ? -16.810 8.285 13.874 1.00 68.50 202 GLY A O 1
ATOM 1545 N N . SER A 1 203 ? -18.563 9.215 14.908 1.00 70.00 203 SER A N 1
ATOM 1546 C CA . SER A 1 203 ? -19.217 9.732 13.691 1.00 70.00 203 SER A CA 1
ATOM 1547 C C . SER A 1 203 ? -18.308 10.578 12.795 1.00 70.00 203 SER A C 1
ATOM 1549 O O . SER A 1 203 ? -18.474 10.581 11.575 1.00 70.00 203 SER A O 1
ATOM 1551 N N . ASP A 1 204 ? -17.329 11.262 13.386 1.00 76.00 204 ASP A N 1
ATOM 1552 C CA . ASP A 1 204 ? -16.412 12.145 12.666 1.00 76.00 204 ASP A CA 1
ATOM 1553 C C . ASP A 1 204 ? -15.187 11.415 12.096 1.00 76.00 204 ASP A C 1
ATOM 1555 O O . ASP A 1 204 ? -14.505 11.973 11.241 1.00 76.00 204 ASP A O 1
ATOM 1559 N N . LEU A 1 205 ? -14.927 10.161 12.491 1.00 79.62 205 LEU A N 1
ATOM 1560 C CA . LEU A 1 205 ? -13.705 9.434 12.122 1.00 79.62 205 LEU A CA 1
ATOM 1561 C C . LEU A 1 205 ? -13.534 9.264 10.604 1.00 79.62 205 LEU A C 1
ATOM 1563 O O . LEU A 1 205 ? -12.426 9.313 10.080 1.00 79.62 205 LEU A O 1
ATOM 1567 N N . PHE A 1 206 ? -14.647 9.097 9.895 1.00 84.00 206 PHE A N 1
A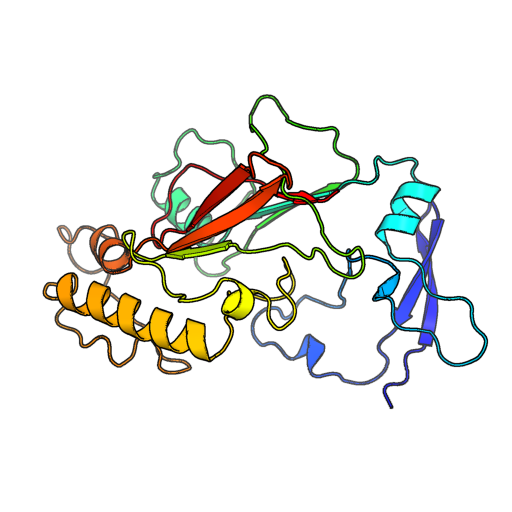TOM 1568 C CA . PHE A 1 206 ? -14.674 8.901 8.445 1.00 84.00 206 PHE A CA 1
ATOM 1569 C C . PHE A 1 206 ? -15.295 10.088 7.701 1.00 84.00 206 PHE A C 1
ATOM 1571 O O . PHE A 1 206 ? -15.650 9.963 6.526 1.00 84.00 206 PHE A O 1
ATOM 1578 N N . ARG A 1 207 ? -15.472 11.234 8.373 1.00 82.00 207 ARG A N 1
ATOM 1579 C CA . ARG A 1 207 ? -15.925 12.463 7.719 1.00 82.00 207 ARG A CA 1
ATOM 1580 C C . ARG A 1 207 ? -14.725 13.129 7.055 1.00 82.00 207 ARG A C 1
ATOM 1582 O O . ARG A 1 207 ? -13.725 13.418 7.707 1.00 82.00 207 ARG A O 1
ATOM 1589 N N . PHE A 1 208 ? -14.831 13.399 5.757 1.00 78.12 208 PHE A N 1
ATOM 1590 C CA . PHE A 1 208 ? -13.760 14.053 5.010 1.00 78.12 208 PHE A CA 1
ATOM 1591 C C . PHE A 1 208 ? -13.353 15.378 5.672 1.00 78.12 208 PHE A C 1
ATOM 1593 O O . PHE A 1 208 ? -14.202 16.204 6.008 1.00 78.12 208 PHE A O 1
ATOM 1600 N N . GLY A 1 209 ? -12.048 15.560 5.883 1.00 73.69 209 GLY A N 1
ATOM 1601 C CA . GLY A 1 209 ? -11.478 16.758 6.503 1.00 73.69 209 GLY A CA 1
ATOM 1602 C C . GLY A 1 209 ? -11.653 16.870 8.023 1.00 73.69 209 GLY A C 1
ATOM 1603 O O . GLY A 1 209 ? -11.089 17.788 8.618 1.00 73.69 209 GLY A O 1
ATOM 1604 N N . ALA A 1 210 ? -12.386 15.959 8.671 1.00 76.62 210 ALA A N 1
ATOM 1605 C CA . ALA A 1 210 ? -12.483 15.941 10.125 1.00 76.62 210 ALA A CA 1
ATOM 1606 C C . ALA A 1 210 ? -11.170 15.468 10.765 1.00 76.62 210 ALA A C 1
ATOM 1608 O O . ALA A 1 210 ? -10.426 14.667 10.198 1.00 76.62 210 ALA A O 1
ATOM 1609 N N . LYS A 1 211 ? -10.885 15.983 11.963 1.00 74.00 211 LYS A N 1
ATOM 1610 C CA . LYS A 1 211 ? -9.720 15.615 12.770 1.00 74.00 211 LYS A CA 1
ATOM 1611 C C . LYS A 1 211 ? -10.178 15.320 14.190 1.00 74.00 211 LYS A C 1
ATOM 1613 O O . LYS A 1 211 ? -11.033 16.028 14.717 1.00 74.00 211 LYS A O 1
ATOM 1618 N N . ILE A 1 212 ? -9.586 14.305 14.811 1.00 70.69 212 ILE A N 1
ATOM 1619 C CA . ILE A 1 212 ? -9.782 13.999 16.229 1.00 70.69 212 ILE A CA 1
ATOM 1620 C C . ILE A 1 212 ? -8.571 14.553 16.983 1.00 70.69 212 ILE A C 1
ATOM 1622 O O . ILE A 1 212 ? -7.445 14.137 16.732 1.00 70.69 212 ILE A O 1
ATOM 1626 N N . CYS A 1 213 ? -8.800 15.505 17.890 1.00 68.75 213 CYS A N 1
ATOM 1627 C CA . CYS A 1 213 ? -7.733 16.192 18.632 1.00 68.75 213 CYS A CA 1
ATOM 1628 C C . CYS A 1 213 ? -7.823 15.870 20.126 1.00 68.75 213 CYS A C 1
ATOM 1630 O O . CYS A 1 213 ? -8.859 16.151 20.712 1.00 68.75 213 CYS A O 1
ATOM 1632 N N . GLN A 1 214 ? -6.798 15.320 20.765 1.00 64.19 214 GLN A N 1
ATOM 1633 C CA . GLN A 1 214 ? -6.779 15.160 22.226 1.00 64.19 214 GLN A CA 1
ATOM 1634 C C . GLN A 1 214 ? -5.969 16.298 22.861 1.00 64.19 214 GLN A C 1
ATOM 1636 O O . GLN A 1 214 ? -4.903 16.637 22.347 1.00 64.19 214 GLN A O 1
ATOM 1641 N N . ASP A 1 215 ? -6.469 16.881 23.954 1.00 59.22 215 ASP A N 1
ATOM 1642 C CA . ASP A 1 215 ? -5.750 17.919 24.696 1.00 59.22 215 ASP A CA 1
ATOM 1643 C C . ASP A 1 215 ? -4.520 17.323 25.396 1.00 59.22 215 ASP A C 1
ATOM 1645 O O . ASP A 1 215 ? -4.605 16.290 26.057 1.00 59.22 215 ASP A O 1
ATOM 1649 N N . ILE A 1 216 ? -3.368 17.985 25.268 1.00 53.66 216 ILE A N 1
ATOM 1650 C CA . ILE A 1 216 ? -2.084 17.556 25.858 1.00 53.66 216 ILE A CA 1
ATOM 1651 C C . ILE A 1 216 ? -1.901 18.219 27.243 1.00 53.66 216 ILE A C 1
ATOM 1653 O O . ILE A 1 216 ? -0.851 18.776 27.553 1.00 53.66 216 ILE A O 1
ATOM 1657 N N . GLY A 1 217 ? -2.962 18.269 28.053 1.00 46.03 217 GLY A N 1
ATOM 1658 C CA . GLY A 1 217 ? -3.077 19.223 29.163 1.00 46.03 217 GLY A CA 1
ATOM 1659 C C . GLY A 1 217 ? -3.436 18.612 30.514 1.00 46.03 217 GLY A C 1
ATOM 1660 O O . GLY A 1 217 ? -4.558 18.781 30.976 1.00 46.03 217 GLY A O 1
ATOM 1661 N N . GLY A 1 218 ? -2.466 17.977 31.171 1.00 41.94 218 GLY A N 1
ATOM 1662 C CA . GLY A 1 218 ? -2.518 17.584 32.580 1.00 41.94 218 GLY A CA 1
ATOM 1663 C C . GLY A 1 218 ? -1.282 16.766 32.951 1.00 41.94 218 GLY A C 1
ATOM 1664 O O . GLY A 1 218 ? -0.926 15.846 32.224 1.00 41.94 218 GLY A O 1
ATOM 1665 N N . VAL A 1 219 ? -0.619 17.099 34.064 1.00 46.09 219 VAL A N 1
ATOM 1666 C CA . VAL A 1 219 ? 0.632 16.461 34.544 1.00 46.09 219 VAL A CA 1
ATOM 1667 C C . VAL A 1 219 ? 0.494 14.936 34.738 1.00 46.09 219 VAL A C 1
ATOM 1669 O O . VAL A 1 219 ? 1.501 14.239 34.745 1.00 46.09 219 VAL A O 1
ATOM 1672 N N . ASP A 1 220 ? -0.738 14.417 34.752 1.00 45.47 220 ASP A N 1
ATOM 1673 C CA . ASP A 1 220 ? -1.066 13.003 34.957 1.00 45.47 220 ASP A CA 1
ATOM 1674 C C . ASP A 1 220 ? -1.934 12.377 33.846 1.00 45.47 220 ASP A C 1
ATOM 1676 O O . ASP A 1 220 ? -2.479 11.293 34.042 1.00 45.47 220 ASP A O 1
ATOM 1680 N N . THR A 1 221 ? -2.099 13.009 32.675 1.00 43.28 221 THR A N 1
ATOM 1681 C CA . THR A 1 221 ? -2.775 12.348 31.539 1.00 43.28 221 THR A CA 1
ATOM 1682 C C . THR A 1 221 ? -1.746 11.591 30.696 1.00 43.28 221 THR A C 1
ATOM 1684 O O . THR A 1 221 ? -0.918 12.249 30.056 1.00 43.28 221 THR A O 1
ATOM 1687 N N . PRO A 1 222 ? -1.759 10.242 30.654 1.00 43.53 222 PRO A N 1
ATOM 1688 C CA . PRO A 1 222 ? -0.811 9.471 29.859 1.00 43.53 222 PRO A CA 1
ATOM 1689 C C . PRO A 1 222 ? -1.056 9.720 28.366 1.00 43.53 222 PRO A C 1
ATOM 1691 O O . PRO A 1 222 ? -1.907 9.109 27.727 1.00 43.53 222 PRO A O 1
ATOM 1694 N N . PHE A 1 223 ? -0.300 10.640 27.780 1.00 46.75 223 PHE A N 1
ATOM 1695 C CA . PHE A 1 223 ? -0.227 10.797 26.333 1.00 46.75 223 PHE A CA 1
ATOM 1696 C C . PHE A 1 223 ? 0.855 9.840 25.789 1.00 46.75 223 PHE A C 1
ATOM 1698 O O . PHE A 1 223 ? 1.943 9.822 26.371 1.00 46.75 223 PHE A O 1
ATOM 1705 N N . PRO A 1 224 ? 0.658 9.062 24.695 1.00 50.25 224 PRO A N 1
ATOM 1706 C CA . PRO A 1 224 ? -0.515 8.918 23.821 1.00 50.25 224 PRO A CA 1
ATOM 1707 C C . PRO A 1 224 ? -1.092 7.479 23.745 1.00 50.25 224 PRO A C 1
ATOM 1709 O O . PRO A 1 224 ? -1.724 7.126 22.748 1.00 50.25 224 PRO A O 1
ATOM 1712 N N . GLY A 1 225 ? -0.848 6.611 24.734 1.00 52.53 225 GLY A N 1
ATOM 1713 C CA . GLY A 1 225 ? -1.216 5.185 24.657 1.00 52.53 225 GLY A CA 1
ATOM 1714 C C . GLY A 1 225 ? -2.704 4.924 24.375 1.00 52.53 225 GLY A C 1
ATOM 1715 O O . GLY A 1 225 ? -3.029 4.040 23.579 1.00 52.53 225 GLY A O 1
A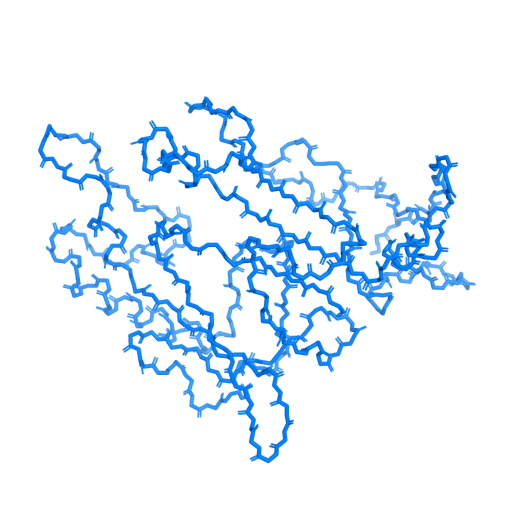TOM 1716 N N . ASP A 1 226 ? -3.590 5.746 24.943 1.00 57.75 226 ASP A N 1
ATOM 1717 C CA . ASP A 1 226 ? -5.033 5.479 24.972 1.00 57.75 226 ASP A CA 1
ATOM 1718 C C . ASP A 1 226 ? -5.755 5.790 23.652 1.00 57.75 226 ASP A C 1
ATOM 1720 O O . ASP A 1 226 ? -6.630 5.035 23.232 1.00 57.75 226 ASP A O 1
ATOM 1724 N N . VAL A 1 227 ? -5.381 6.861 22.937 1.00 68.94 227 VAL A N 1
ATOM 1725 C CA . VAL A 1 227 ? -6.043 7.197 21.659 1.00 68.94 227 VAL A CA 1
ATOM 1726 C C . VAL A 1 227 ? -5.648 6.225 20.559 1.00 68.94 227 VAL A C 1
ATOM 1728 O O . VAL A 1 227 ? -6.501 5.829 19.772 1.00 68.94 227 VAL A O 1
ATOM 1731 N N . TYR A 1 228 ? -4.386 5.794 20.504 1.00 74.31 228 TYR A N 1
ATOM 1732 C CA . TYR A 1 228 ? -3.987 4.774 19.537 1.00 74.31 228 TYR A CA 1
ATOM 1733 C C . TYR A 1 228 ? -4.608 3.413 19.869 1.00 74.31 228 TYR A C 1
ATOM 1735 O O . TYR A 1 228 ? -4.999 2.701 18.947 1.00 74.31 228 TYR A O 1
ATOM 1743 N N . ALA A 1 229 ? -4.765 3.075 21.154 1.00 75.19 229 ALA A N 1
ATOM 1744 C CA . ALA A 1 229 ? -5.467 1.862 21.577 1.00 75.19 229 ALA A CA 1
ATOM 1745 C C . ALA A 1 229 ? -6.949 1.841 21.161 1.00 75.19 229 ALA A C 1
ATOM 1747 O O . ALA A 1 229 ? -7.506 0.763 20.989 1.00 75.19 229 ALA A O 1
ATOM 1748 N N . ALA A 1 230 ? -7.572 3.003 20.929 1.00 78.56 230 ALA A N 1
ATOM 1749 C CA . ALA A 1 230 ? -8.935 3.089 20.403 1.00 78.56 230 ALA A CA 1
ATOM 1750 C C . ALA A 1 230 ? -9.065 2.684 18.921 1.00 78.56 230 ALA A C 1
ATOM 1752 O O . ALA A 1 230 ? -10.180 2.616 18.402 1.00 78.56 230 ALA A O 1
ATOM 1753 N N . PHE A 1 231 ? -7.955 2.414 18.231 1.00 85.75 231 PHE A N 1
ATOM 1754 C CA . PHE A 1 231 ? -7.947 1.948 16.848 1.00 85.75 231 PHE A CA 1
ATOM 1755 C C . PHE A 1 231 ? -7.433 0.512 16.759 1.00 85.75 231 PHE A C 1
ATOM 1757 O O . PHE A 1 231 ? -6.404 0.191 17.363 1.00 85.75 231 PHE A O 1
ATOM 1764 N N . PRO A 1 232 ? -8.087 -0.344 15.958 1.00 88.56 232 PRO A N 1
ATOM 1765 C CA . PRO A 1 232 ? -7.636 -1.712 15.800 1.00 88.56 232 PRO A CA 1
ATOM 1766 C C . PRO A 1 232 ? -6.338 -1.790 14.989 1.00 88.56 232 PRO A C 1
ATOM 1768 O O . PRO A 1 232 ? -6.014 -0.914 14.185 1.00 88.56 232 PRO A O 1
ATOM 1771 N N . THR A 1 233 ? -5.622 -2.901 15.160 1.00 90.12 233 THR A N 1
ATOM 1772 C CA . THR A 1 233 ? -4.614 -3.330 14.183 1.00 90.12 233 THR A CA 1
ATOM 1773 C C . THR A 1 233 ? -5.328 -3.907 12.964 1.00 90.12 233 THR A C 1
ATOM 1775 O O . THR A 1 233 ? -6.285 -4.668 13.111 1.00 90.12 233 THR A O 1
ATOM 1778 N N . VAL A 1 234 ? -4.855 -3.542 11.776 1.00 94.19 234 VAL A N 1
ATOM 1779 C CA . VAL A 1 234 ? -5.359 -4.044 10.495 1.00 94.19 234 VAL A CA 1
ATOM 1780 C C . VAL A 1 234 ? -4.334 -5.015 9.933 1.00 94.19 234 VAL A C 1
ATOM 1782 O O . VAL A 1 234 ? -3.156 -4.673 9.835 1.00 94.19 234 VAL A O 1
ATOM 1785 N N . GLU A 1 235 ? -4.764 -6.211 9.563 1.00 96.44 235 GLU A N 1
ATOM 1786 C CA . GLU A 1 235 ? -3.884 -7.252 9.039 1.00 96.44 235 GLU A CA 1
ATOM 1787 C C . GLU A 1 235 ? -4.184 -7.506 7.564 1.00 96.44 235 GLU A C 1
ATOM 1789 O O . GLU A 1 235 ? -5.342 -7.655 7.177 1.00 96.44 235 GLU A O 1
ATOM 1794 N N . PHE A 1 236 ? -3.136 -7.553 6.747 1.00 96.56 236 PHE A N 1
ATOM 1795 C CA . PHE A 1 236 ? -3.199 -7.838 5.319 1.00 96.56 236 PHE A CA 1
ATOM 1796 C C . PHE A 1 236 ? -2.486 -9.156 5.056 1.00 96.56 236 PHE A C 1
ATOM 1798 O O . PHE A 1 236 ? -1.280 -9.264 5.288 1.00 96.56 236 PHE A O 1
ATOM 1805 N N . ASP A 1 237 ? -3.218 -10.132 4.541 1.00 96.69 237 ASP A N 1
ATOM 1806 C CA . ASP A 1 237 ? -2.660 -11.415 4.143 1.00 96.69 237 ASP A CA 1
ATOM 1807 C C . ASP A 1 237 ? -2.313 -11.373 2.659 1.00 96.69 237 ASP A C 1
ATOM 1809 O O . ASP A 1 237 ? -3.169 -11.136 1.804 1.00 96.69 237 ASP A O 1
ATOM 1813 N N . ILE A 1 238 ? -1.035 -11.574 2.358 1.00 96.25 238 ILE A N 1
ATOM 1814 C CA . ILE A 1 238 ? -0.447 -11.446 1.029 1.00 96.25 238 ILE A CA 1
ATOM 1815 C C . ILE A 1 238 ? 0.011 -12.824 0.563 1.00 96.25 238 ILE A C 1
ATOM 1817 O O . ILE A 1 238 ? 0.751 -13.522 1.263 1.00 96.25 238 ILE A O 1
ATOM 1821 N N . LEU A 1 239 ? -0.393 -13.212 -0.644 1.00 94.69 239 LEU A N 1
ATOM 1822 C CA . LEU A 1 239 ? 0.066 -14.447 -1.267 1.00 94.69 239 LEU A CA 1
ATOM 1823 C C . LEU A 1 239 ? 1.557 -14.334 -1.589 1.00 94.69 239 LEU A C 1
ATOM 1825 O O . LEU A 1 239 ? 1.947 -13.535 -2.435 1.00 94.69 239 LEU A O 1
ATOM 1829 N N . ALA A 1 240 ? 2.383 -15.148 -0.938 1.00 92.50 240 ALA A N 1
ATOM 1830 C CA . ALA A 1 240 ? 3.835 -15.121 -1.093 1.00 92.50 240 ALA A CA 1
ATOM 1831 C C . ALA A 1 240 ? 4.391 -16.276 -1.924 1.00 92.50 240 ALA A C 1
ATOM 1833 O O . ALA A 1 240 ? 5.499 -16.181 -2.446 1.00 92.50 240 ALA A O 1
ATOM 1834 N N . GLN A 1 241 ? 3.649 -17.373 -2.042 1.00 89.12 241 GLN A N 1
ATOM 1835 C CA . GLN A 1 241 ? 4.019 -18.488 -2.903 1.00 89.12 241 GLN A CA 1
ATOM 1836 C C . GLN A 1 241 ? 2.771 -19.240 -3.354 1.00 89.12 241 GLN A C 1
ATOM 1838 O O . GLN A 1 241 ? 1.893 -19.533 -2.544 1.00 89.12 241 GLN A O 1
ATOM 1843 N N . THR A 1 242 ? 2.711 -19.567 -4.643 1.00 81.38 242 THR A N 1
ATOM 1844 C CA . THR A 1 242 ? 1.696 -20.451 -5.223 1.00 81.38 242 THR A CA 1
ATOM 1845 C C . THR A 1 242 ? 2.189 -21.897 -5.228 1.00 81.38 242 THR A C 1
ATOM 1847 O O . THR A 1 242 ? 3.389 -22.159 -5.316 1.00 81.38 242 THR A O 1
ATOM 1850 N N . GLY A 1 243 ? 1.268 -22.854 -5.132 1.00 78.75 243 GLY A N 1
ATOM 1851 C CA . GLY A 1 243 ? 1.596 -24.276 -5.137 1.00 78.75 243 GLY A CA 1
ATOM 1852 C C . GLY A 1 243 ? 0.586 -25.114 -4.353 1.00 78.75 243 GLY A C 1
ATOM 1853 O O . GLY A 1 243 ? -0.438 -24.581 -3.925 1.00 78.75 243 GLY A O 1
ATOM 1854 N N . PRO A 1 244 ? 0.869 -26.415 -4.165 1.00 77.69 244 PRO A N 1
ATOM 1855 C CA . PRO A 1 244 ? 0.035 -27.305 -3.355 1.00 77.69 244 PRO A CA 1
ATOM 1856 C C . PRO A 1 244 ? -0.005 -26.908 -1.871 1.00 77.69 244 PRO A C 1
ATOM 1858 O O . PRO A 1 244 ? -0.970 -27.241 -1.194 1.00 77.69 244 PRO A O 1
ATOM 1861 N N . ASP A 1 245 ? 1.001 -26.170 -1.393 1.00 83.50 245 ASP A N 1
ATOM 1862 C CA . ASP A 1 245 ? 1.040 -25.560 -0.062 1.00 83.50 245 ASP A CA 1
ATOM 1863 C C . ASP A 1 245 ? 1.291 -24.045 -0.207 1.00 83.50 245 ASP A C 1
ATOM 1865 O O . ASP A 1 245 ? 2.445 -23.603 -0.272 1.00 83.50 245 ASP A O 1
ATOM 1869 N N . PRO A 1 246 ? 0.233 -23.238 -0.427 1.00 87.12 246 PRO A N 1
ATOM 1870 C CA . PRO A 1 246 ? 0.384 -21.811 -0.660 1.00 87.12 246 PRO A CA 1
ATOM 1871 C C . PRO A 1 246 ? 0.850 -21.105 0.615 1.00 87.12 246 PRO A C 1
ATOM 1873 O O . PRO A 1 246 ? 0.222 -21.201 1.669 1.00 87.12 246 PRO A O 1
ATOM 1876 N N . ARG A 1 247 ? 1.927 -20.323 0.506 1.00 93.31 247 ARG A N 1
ATOM 1877 C CA . ARG A 1 247 ? 2.439 -19.535 1.632 1.00 93.31 247 ARG A CA 1
ATOM 1878 C C . ARG A 1 247 ? 1.790 -18.160 1.650 1.00 93.31 247 ARG A C 1
ATOM 1880 O O . ARG A 1 247 ? 1.876 -17.422 0.666 1.00 93.31 247 ARG A O 1
ATOM 1887 N N . ILE A 1 248 ? 1.229 -17.795 2.797 1.00 94.56 248 ILE A N 1
ATOM 1888 C CA . ILE A 1 248 ? 0.675 -16.468 3.072 1.00 94.56 248 ILE A CA 1
ATOM 1889 C C . ILE A 1 248 ? 1.599 -15.726 4.033 1.00 94.56 248 ILE A C 1
ATOM 1891 O O . ILE A 1 248 ? 2.090 -16.305 5.002 1.00 94.56 248 ILE A O 1
ATOM 1895 N N . LEU A 1 249 ? 1.845 -14.449 3.753 1.00 94.69 249 LEU A N 1
ATOM 1896 C CA . LEU A 1 249 ? 2.544 -13.542 4.656 1.00 94.69 249 LEU A CA 1
ATOM 1897 C C . LEU A 1 249 ? 1.577 -12.499 5.186 1.00 94.69 249 LEU A C 1
ATOM 1899 O O . LEU A 1 249 ? 0.806 -11.926 4.423 1.00 94.69 249 LEU A O 1
ATOM 1903 N N . ARG A 1 250 ? 1.659 -12.234 6.486 1.00 93.69 250 ARG A N 1
ATOM 1904 C CA . ARG A 1 250 ? 0.792 -11.278 7.164 1.00 93.69 250 ARG A CA 1
ATOM 1905 C C . ARG A 1 250 ? 1.536 -9.984 7.449 1.00 93.69 250 ARG A C 1
ATOM 1907 O O . ARG A 1 250 ? 2.553 -9.988 8.142 1.00 93.69 250 ARG A O 1
ATOM 1914 N N . LEU A 1 251 ? 1.004 -8.880 6.939 1.00 92.12 251 LEU A N 1
ATOM 1915 C CA . LEU A 1 251 ? 1.434 -7.526 7.266 1.00 92.12 251 LEU A CA 1
ATOM 1916 C C . LEU A 1 251 ? 0.437 -6.913 8.253 1.00 92.12 251 LEU A C 1
ATOM 1918 O O . LEU A 1 251 ? -0.706 -6.649 7.890 1.00 92.12 251 LEU A O 1
ATOM 1922 N N . SER A 1 252 ? 0.877 -6.649 9.482 1.00 90.81 252 SER A N 1
ATOM 1923 C CA . SER A 1 252 ? 0.043 -6.020 10.512 1.00 90.81 252 SER A CA 1
ATOM 1924 C C . SER A 1 252 ? 0.383 -4.534 10.641 1.00 90.81 252 SER A C 1
ATOM 1926 O O . SER A 1 252 ? 1.520 -4.169 10.944 1.00 90.81 252 SER A O 1
ATOM 1928 N N . LEU A 1 253 ? -0.609 -3.670 10.434 1.00 88.94 253 LEU A N 1
ATOM 1929 C CA . LEU A 1 253 ? -0.492 -2.221 10.569 1.00 88.94 253 LEU A CA 1
ATOM 1930 C C . LEU A 1 253 ? -1.224 -1.761 11.829 1.00 88.94 253 LEU A C 1
ATOM 1932 O O . LEU A 1 253 ? -2.439 -1.922 11.949 1.00 88.94 253 LEU A O 1
ATOM 1936 N N . SER A 1 254 ? -0.484 -1.175 12.769 1.00 82.44 254 SER A N 1
ATOM 1937 C CA . SER A 1 254 ? -1.041 -0.594 13.991 1.00 82.44 254 SER A CA 1
ATOM 1938 C C . SER A 1 254 ? -1.144 0.924 13.907 1.00 82.44 254 SER A C 1
ATOM 1940 O O . SER A 1 254 ? -0.303 1.588 13.306 1.00 82.44 254 SER A O 1
ATOM 1942 N N . SER A 1 255 ? -2.122 1.482 14.614 1.00 76.06 255 SER A N 1
ATOM 1943 C CA . SER A 1 255 ? -2.205 2.915 14.927 1.00 76.06 255 SER A CA 1
ATOM 1944 C C . SER A 1 255 ? -1.040 3.404 15.804 1.00 76.06 255 SER A C 1
ATOM 1946 O O . SER A 1 255 ? -0.692 4.580 15.777 1.00 76.06 255 SER A O 1
ATOM 1948 N N . GLN A 1 256 ? -0.434 2.501 16.582 1.00 62.25 256 GLN A N 1
ATOM 1949 C CA . GLN A 1 256 ? 0.692 2.771 17.476 1.00 62.25 256 GLN A CA 1
ATOM 1950 C C . GLN A 1 256 ? 2.027 2.840 16.722 1.00 62.25 256 GLN A C 1
ATOM 1952 O O . GLN A 1 256 ? 2.251 2.109 15.756 1.00 62.25 256 GLN A O 1
ATOM 1957 N N . VAL A 1 257 ? 2.965 3.635 17.246 1.00 52.66 257 VAL A N 1
ATOM 1958 C CA . VAL A 1 257 ? 4.384 3.563 16.870 1.00 52.66 257 VAL A CA 1
ATOM 1959 C C . VAL A 1 257 ? 4.971 2.291 17.490 1.00 52.66 257 VAL A C 1
ATOM 1961 O O . VAL A 1 257 ? 5.372 2.299 18.652 1.00 52.66 257 VAL A O 1
ATOM 1964 N N . ARG A 1 258 ? 5.005 1.174 16.755 1.00 43.16 258 ARG A N 1
ATOM 1965 C CA . ARG A 1 258 ? 5.806 0.008 17.165 1.00 43.16 258 ARG A CA 1
ATOM 1966 C C . ARG A 1 258 ? 7.205 0.105 16.567 1.00 43.16 258 ARG A C 1
ATOM 1968 O O . ARG A 1 258 ? 7.379 0.427 15.400 1.00 43.16 258 ARG A O 1
ATOM 1975 N N . SER A 1 259 ? 8.203 -0.212 17.383 1.00 36.66 259 SER A N 1
ATOM 1976 C CA . SER A 1 259 ? 9.639 -0.166 17.084 1.00 36.66 259 SER A CA 1
ATOM 1977 C C . SER A 1 259 ? 10.134 -1.188 16.052 1.00 36.66 259 SER A C 1
ATOM 1979 O O . SER A 1 259 ? 11.334 -1.238 15.791 1.00 36.66 259 SER A O 1
ATOM 1981 N N . ASN A 1 260 ? 9.252 -2.019 15.492 1.00 34.59 260 ASN A N 1
ATOM 1982 C CA . ASN A 1 260 ? 9.635 -3.092 14.581 1.00 34.59 260 ASN A CA 1
ATOM 1983 C C . ASN A 1 260 ? 9.289 -2.669 13.155 1.00 34.59 260 ASN A C 1
ATOM 1985 O O . ASN A 1 260 ? 8.137 -2.725 12.731 1.00 34.59 260 ASN A O 1
ATOM 1989 N N . TRP A 1 261 ? 10.305 -2.183 12.450 1.00 38.03 261 TRP A N 1
ATOM 1990 C CA . TRP A 1 261 ? 10.183 -1.675 11.091 1.00 38.03 261 TRP A CA 1
ATOM 1991 C C . TRP A 1 261 ? 10.353 -2.805 10.079 1.00 38.03 261 TRP A C 1
ATOM 1993 O O . TRP A 1 261 ? 11.316 -3.568 10.147 1.00 38.03 261 TRP A O 1
ATOM 2003 N N . HIS A 1 262 ? 9.445 -2.869 9.108 1.00 38.97 262 HIS A N 1
ATOM 2004 C CA . HIS A 1 262 ? 9.577 -3.731 7.939 1.00 38.97 262 HIS A CA 1
ATOM 2005 C C . HIS A 1 262 ? 9.982 -2.873 6.739 1.00 38.97 262 HIS A C 1
ATOM 2007 O O . HIS A 1 262 ? 9.305 -1.907 6.394 1.00 38.97 262 HIS A O 1
ATOM 2013 N N . SER A 1 263 ? 11.111 -3.213 6.125 1.00 32.19 263 SER A N 1
ATOM 2014 C CA . SER A 1 263 ? 11.572 -2.617 4.871 1.00 32.19 263 SER A CA 1
ATOM 2015 C C . SER A 1 263 ? 11.082 -3.491 3.713 1.00 32.19 263 SER A C 1
ATOM 2017 O O . SER A 1 263 ? 11.168 -4.717 3.792 1.00 32.19 263 SER A O 1
ATOM 2019 N N . PHE A 1 264 ? 10.570 -2.881 2.643 1.00 37.12 264 PHE A N 1
ATOM 2020 C CA . PHE A 1 264 ? 10.111 -3.604 1.452 1.00 37.12 264 PHE A CA 1
ATOM 2021 C C . PHE A 1 264 ? 11.204 -3.589 0.377 1.00 37.12 264 PHE A C 1
ATOM 2023 O O . PHE A 1 264 ? 11.792 -2.539 0.101 1.00 37.12 264 PHE A O 1
ATOM 2030 N N . ILE A 1 265 ? 11.477 -4.756 -0.213 1.00 32.84 265 ILE A N 1
ATOM 2031 C CA . ILE A 1 265 ? 12.361 -4.908 -1.375 1.00 32.84 265 ILE A CA 1
ATOM 2032 C C . ILE A 1 265 ? 11.495 -5.243 -2.579 1.00 32.84 265 ILE A C 1
ATOM 2034 O O . ILE A 1 265 ? 10.738 -6.214 -2.535 1.00 32.84 265 ILE A O 1
ATOM 2038 N N . TRP A 1 266 ? 11.654 -4.465 -3.644 1.00 38.06 266 TRP A N 1
ATOM 2039 C CA . TRP A 1 266 ? 11.046 -4.740 -4.939 1.00 38.06 266 TRP A CA 1
ATOM 2040 C C . TRP A 1 266 ? 12.086 -5.406 -5.838 1.00 38.06 266 TRP A C 1
ATOM 2042 O O . TRP A 1 266 ? 13.228 -4.943 -5.919 1.00 38.06 266 TRP A O 1
ATOM 2052 N N . ARG A 1 267 ? 11.689 -6.521 -6.450 1.00 35.81 267 ARG A N 1
ATOM 2053 C CA . ARG A 1 267 ? 12.418 -7.234 -7.499 1.00 35.81 267 ARG A CA 1
ATOM 2054 C C . ARG A 1 267 ? 11.509 -7.344 -8.711 1.00 35.81 267 ARG A C 1
ATOM 2056 O O . ARG A 1 267 ? 10.291 -7.522 -8.483 1.00 35.81 267 ARG A O 1
#

Sequence (267 aa):
MTFATRKKFVMNAFVTPLLVVTRETQIFNSAIQPSLNGIIGFAYSELAVQPPGNQPNMQSIMDNLVKHLELADQFTTKFCGSTEAVARSQGQLKGQPMSASNLLIKNITVTGTLTLGAEGPTREYQFQTVPVVEASHFRIVLTDISISGQSLIQNCKELNSGLTIVDTGTANIMLPSVVYRRFKEEVLAHFNQTASALSRSGSDLFRFGAKICQDIGGVDTPFPGDVYAAFPTVEFDILAQTGPDPRILRLSLSSQVRSNWHSFIWR